Protein AF-A0A7C2DAH3-F1 (afdb_monomer)

Solvent-accessible surface area (backbone atoms only — not comparable to full-atom values): 13556 Å² total; per-residue (Å²): 133,83,60,63,68,63,55,60,70,66,46,56,64,68,58,35,46,52,55,55,60,71,47,47,43,76,54,95,80,65,61,96,69,24,38,29,25,33,40,47,101,78,46,71,29,59,52,61,51,58,48,60,87,48,52,71,72,54,45,54,54,47,62,72,76,36,55,72,66,56,52,44,51,74,76,34,78,68,54,41,84,54,34,45,28,25,28,81,88,45,98,68,68,42,42,33,42,29,28,34,35,64,60,86,65,27,25,40,31,30,39,36,52,32,70,94,39,53,93,81,43,65,32,24,47,42,24,25,18,31,47,52,86,28,64,59,3,42,57,49,18,53,27,50,32,48,54,74,40,36,85,79,72,30,51,71,63,68,44,50,48,40,60,51,58,61,62,74,50,52,51,56,23,45,47,67,71,50,56,86,43,63,65,59,48,17,46,40,50,24,35,43,55,72,64,15,90,60,55,43,72,71,50,31,34,53,47,24,15,65,74,70,70,47,58,54,70,67,38,39,54,42,52,54,27,12,59,73,65,39,73,43,79,92,45,59,68,74,56,46,52,54,46,50,54,42,32,52,58,50,63,94

pLDDT: mean 82.78, std 11.66, range [48.47, 97.31]

Mean predicted aligned error: 7.58 Å

Nearest PDB structures (foldseek):
  5tz6-assembly1_B  TM=2.229E-01  e=5.509E-01  Moorena producens 3L
  6wxv-assembly1_B  TM=2.060E-01  e=1.905E+00  Mus musculus
  6wxu-assembly1_D  TM=1.951E-01  e=3.542E+00  Mus musculus
  7d3e-assembly1_B  TM=2.215E-01  e=9.458E+00  Homo sapiens

Radius of gyration: 20.87 Å; Cα contacts (8 Å, |Δi|>4): 411; chains: 1; bounding box: 53×26×53 Å

Secondary structure (DSSP, 8-state):
---HHHHHTT--HHHHHHHHHHTEEE-TT--SS-EEEEE-TT-B-TTHHHHTTS-HHHHHHHHHHS-HHHHHHHH-TT-EEEEEEE-TTSSS--EEEEEEEEETTEEEEEEE--GGGTTTSPPBEEEEEESTT-HHHHHHHHHHHHHHHHHHHTTTTTS-SEEES-HHHHHHHHHHHTTT-HHHHHHHHHHHHHH-SSS-HHHHHHHHHHHHT--HHHHHHHHHHHHTT---TTS-HHHHHHHHHHHHHTT-

Structure (mmCIF, N/CA/C/O backbone):
data_AF-A0A7C2DAH3-F1
#
_entry.id   AF-A0A7C2DAH3-F1
#
loop_
_atom_site.group_PDB
_atom_site.id
_atom_site.type_symbol
_atom_site.label_atom_id
_atom_site.label_alt_id
_atom_site.label_comp_id
_atom_site.label_asym_id
_atom_site.label_entity_id
_atom_site.label_seq_id
_atom_site.pdbx_PDB_ins_code
_atom_site.Cartn_x
_atom_site.Cartn_y
_atom_site.Cartn_z
_atom_site.occupancy
_atom_site.B_iso_or_equiv
_atom_site.auth_seq_id
_atom_site.auth_comp_id
_atom_site.auth_asym_id
_atom_site.auth_atom_id
_atom_site.pdbx_PDB_model_num
ATOM 1 N N . MET A 1 1 ? 33.763 10.883 -21.708 1.00 55.06 1 MET A N 1
ATOM 2 C CA . MET A 1 1 ? 32.452 11.103 -21.073 1.00 55.06 1 MET A CA 1
ATOM 3 C C . MET A 1 1 ? 31.441 10.381 -21.923 1.00 55.06 1 MET A C 1
ATOM 5 O O . MET A 1 1 ? 31.241 10.779 -23.065 1.00 55.06 1 MET A O 1
ATOM 9 N N . THR A 1 2 ? 30.930 9.268 -21.417 1.00 67.81 2 THR A N 1
ATOM 10 C CA . THR A 1 2 ? 29.809 8.564 -22.036 1.00 67.81 2 THR A CA 1
ATOM 11 C C . THR A 1 2 ? 28.564 9.421 -21.841 1.00 67.81 2 THR A C 1
ATOM 13 O O . THR A 1 2 ? 28.368 9.981 -20.766 1.00 67.81 2 THR A O 1
ATOM 16 N N . ASP A 1 3 ? 27.776 9.593 -22.895 1.00 86.00 3 ASP A N 1
ATOM 17 C CA . ASP A 1 3 ? 26.525 10.343 -22.830 1.00 86.00 3 ASP A CA 1
ATOM 18 C C . ASP A 1 3 ? 25.459 9.463 -22.156 1.00 86.00 3 ASP A C 1
ATOM 20 O O . ASP A 1 3 ? 25.005 8.472 -22.732 1.00 86.00 3 ASP A O 1
ATOM 24 N N . ILE A 1 4 ? 25.119 9.791 -20.907 1.00 87.69 4 ILE A N 1
ATOM 25 C CA . ILE A 1 4 ? 24.152 9.042 -20.094 1.00 87.69 4 ILE A CA 1
ATOM 26 C C . ILE A 1 4 ? 22.763 9.050 -20.734 1.00 87.69 4 ILE A C 1
ATOM 28 O O . ILE A 1 4 ? 22.086 8.023 -20.729 1.00 87.69 4 ILE A O 1
ATOM 32 N N . ASP A 1 5 ? 22.361 10.151 -21.366 1.00 86.56 5 ASP A N 1
ATOM 33 C CA . ASP A 1 5 ? 21.058 10.227 -22.025 1.00 86.56 5 ASP A CA 1
ATOM 34 C C . ASP A 1 5 ? 21.036 9.352 -23.289 1.00 86.56 5 ASP A C 1
ATOM 36 O O . ASP A 1 5 ? 20.025 8.716 -23.596 1.00 86.56 5 ASP A O 1
ATOM 40 N N . ALA A 1 6 ? 22.175 9.222 -23.980 1.00 87.88 6 ALA A N 1
ATOM 41 C CA . ALA A 1 6 ? 22.318 8.275 -25.083 1.00 87.88 6 ALA A CA 1
ATOM 42 C C . ALA A 1 6 ? 22.271 6.806 -24.620 1.00 87.88 6 ALA A C 1
ATOM 44 O O . ALA A 1 6 ? 21.745 5.961 -25.347 1.00 87.88 6 ALA A O 1
ATOM 45 N N . LEU A 1 7 ? 22.791 6.485 -23.427 1.00 87.81 7 LEU A N 1
ATOM 46 C CA . LEU A 1 7 ? 22.659 5.147 -22.835 1.00 87.81 7 LEU A CA 1
ATOM 47 C C . LEU A 1 7 ? 21.209 4.842 -22.452 1.00 87.81 7 LEU A C 1
ATOM 49 O O . LEU A 1 7 ? 20.690 3.794 -22.834 1.00 87.81 7 LEU A O 1
ATOM 53 N N . LEU A 1 8 ? 20.534 5.769 -21.767 1.00 87.81 8 LEU A N 1
ATOM 54 C CA . LEU A 1 8 ? 19.121 5.625 -21.408 1.00 87.81 8 LEU A CA 1
ATOM 55 C C . LEU A 1 8 ? 18.240 5.476 -22.658 1.00 87.81 8 LEU A C 1
ATOM 57 O O . LEU A 1 8 ? 17.348 4.633 -22.689 1.00 87.81 8 LEU A O 1
ATOM 61 N N . GLY A 1 9 ? 18.542 6.216 -23.730 1.00 87.19 9 GLY A N 1
ATOM 62 C CA . GLY A 1 9 ? 17.833 6.131 -25.010 1.00 87.19 9 GLY A CA 1
ATOM 63 C C . GLY A 1 9 ? 17.981 4.798 -25.757 1.00 87.19 9 GLY A C 1
ATOM 64 O O . GLY A 1 9 ? 17.245 4.556 -26.713 1.00 87.19 9 GLY A O 1
ATOM 65 N N . ARG A 1 10 ? 18.906 3.921 -25.344 1.00 89.00 10 ARG A N 1
ATOM 66 C CA . ARG A 1 10 ? 19.063 2.565 -25.902 1.00 89.00 10 ARG A CA 1
ATOM 67 C C . ARG A 1 10 ? 18.229 1.507 -25.187 1.00 89.00 10 ARG A C 1
ATOM 69 O O . ARG A 1 10 ? 18.166 0.376 -25.667 1.00 89.00 10 ARG A O 1
ATOM 76 N N . ILE A 1 11 ? 17.616 1.846 -24.056 1.00 89.00 11 ILE A N 1
ATOM 77 C CA . ILE A 1 11 ? 16.771 0.918 -23.311 1.00 89.00 11 ILE A CA 1
ATOM 78 C C . ILE A 1 11 ? 15.454 0.727 -24.070 1.00 89.00 11 ILE A C 1
ATOM 80 O O . ILE A 1 11 ? 14.658 1.653 -24.227 1.00 89.00 11 ILE A O 1
ATOM 84 N N . ASP A 1 12 ? 15.219 -0.499 -24.542 1.00 89.94 12 ASP A N 1
ATOM 85 C CA . ASP A 1 12 ? 13.975 -0.879 -25.212 1.00 89.94 12 ASP A CA 1
ATOM 86 C C . ASP A 1 12 ? 12.871 -1.135 -24.176 1.00 89.94 12 ASP A C 1
ATOM 88 O O . ASP A 1 12 ? 12.748 -2.217 -23.596 1.00 89.94 12 ASP A O 1
ATOM 92 N N . LEU A 1 13 ? 12.039 -0.117 -23.963 1.00 89.19 13 LEU A N 1
ATOM 93 C CA . LEU A 1 13 ? 10.908 -0.163 -23.042 1.00 89.19 13 LEU A CA 1
ATOM 94 C C . LEU A 1 13 ? 9.832 -1.196 -23.426 1.00 89.19 13 LEU A C 1
ATOM 96 O O . LEU A 1 13 ? 9.128 -1.697 -22.546 1.00 89.19 13 LEU A O 1
ATOM 100 N N . ASP A 1 14 ? 9.700 -1.562 -24.704 1.00 90.12 14 ASP A N 1
ATOM 101 C CA . ASP A 1 14 ? 8.794 -2.642 -25.104 1.00 90.12 14 ASP A CA 1
ATOM 102 C C . ASP A 1 14 ? 9.352 -4.008 -24.689 1.00 90.12 14 ASP A C 1
ATOM 104 O O . ASP A 1 14 ? 8.586 -4.886 -24.275 1.00 90.12 14 ASP A O 1
ATOM 108 N N . ASP A 1 15 ? 10.672 -4.191 -24.762 1.00 89.81 15 ASP A N 1
ATOM 109 C CA . ASP A 1 15 ? 11.335 -5.401 -24.281 1.00 89.81 15 ASP A CA 1
ATOM 110 C C . ASP A 1 15 ? 11.266 -5.526 -22.754 1.00 89.81 15 ASP A C 1
ATOM 112 O O . ASP A 1 15 ? 10.854 -6.573 -22.248 1.00 89.81 15 ASP A O 1
ATOM 116 N N . VAL A 1 16 ? 11.527 -4.433 -22.026 1.00 88.19 16 VAL A N 1
ATOM 117 C CA . VAL A 1 16 ? 11.305 -4.345 -20.571 1.00 88.19 16 VAL A CA 1
ATOM 118 C C . VAL A 1 16 ? 9.876 -4.767 -20.223 1.00 88.19 16 VAL A C 1
ATOM 120 O O . VAL A 1 16 ? 9.671 -5.624 -19.361 1.00 88.19 16 VAL A O 1
ATOM 123 N N . ARG A 1 17 ? 8.871 -4.221 -20.925 1.00 89.94 17 ARG A N 1
ATOM 124 C CA . ARG A 1 17 ? 7.461 -4.578 -20.711 1.00 89.94 17 ARG A CA 1
ATOM 125 C C . ARG A 1 17 ? 7.210 -6.072 -20.919 1.00 89.94 17 ARG A C 1
ATOM 127 O O . ARG A 1 17 ? 6.479 -6.683 -20.144 1.00 89.94 17 ARG A O 1
ATOM 134 N N . ARG A 1 18 ? 7.794 -6.688 -21.953 1.00 90.31 18 ARG A N 1
ATOM 135 C CA . ARG A 1 18 ? 7.641 -8.137 -22.185 1.00 90.31 18 ARG A CA 1
ATOM 136 C C . ARG A 1 18 ? 8.206 -8.959 -21.030 1.00 90.31 18 ARG A C 1
ATOM 138 O O . ARG A 1 18 ? 7.573 -9.940 -20.634 1.00 90.31 18 ARG A O 1
ATOM 145 N N . ARG A 1 19 ? 9.360 -8.564 -20.487 1.00 88.12 19 ARG A N 1
ATOM 146 C CA . ARG A 1 19 ? 9.981 -9.238 -19.337 1.00 88.12 19 ARG A CA 1
ATOM 147 C C . ARG A 1 19 ? 9.117 -9.086 -18.085 1.00 88.12 19 ARG A C 1
ATOM 149 O O . ARG A 1 19 ? 8.768 -10.107 -17.487 1.00 88.12 19 ARG A O 1
ATOM 156 N N . LEU A 1 20 ? 8.635 -7.870 -17.803 1.00 89.00 20 LEU A N 1
ATOM 157 C CA . LEU A 1 20 ? 7.658 -7.580 -16.740 1.00 89.00 20 LEU A CA 1
ATOM 158 C C . LEU A 1 20 ? 6.432 -8.491 -16.842 1.00 89.00 20 LEU A C 1
ATOM 160 O O . LEU A 1 20 ? 6.053 -9.161 -15.885 1.00 89.00 20 LEU A O 1
ATOM 164 N N . ASP A 1 21 ? 5.821 -8.555 -18.022 1.00 91.12 21 ASP A N 1
ATOM 165 C CA . ASP A 1 21 ? 4.593 -9.316 -18.239 1.00 91.12 21 ASP A CA 1
ATOM 166 C C . ASP A 1 21 ? 4.797 -10.825 -18.065 1.00 91.12 21 ASP A C 1
ATOM 168 O O . ASP A 1 21 ? 3.918 -11.523 -17.549 1.00 91.12 21 ASP A O 1
ATOM 172 N N . SER A 1 22 ? 5.970 -11.338 -18.441 1.00 90.12 22 SER A N 1
ATOM 173 C CA . SER A 1 22 ? 6.318 -12.753 -18.281 1.00 90.12 22 SER A CA 1
ATOM 174 C C . SER A 1 22 ? 6.423 -13.185 -16.810 1.00 90.12 22 SER A C 1
ATOM 176 O O . SER A 1 22 ? 6.153 -14.352 -16.490 1.00 90.12 22 SER A O 1
ATOM 178 N N . ALA A 1 23 ? 6.737 -12.235 -15.923 1.00 89.69 23 ALA A N 1
ATOM 179 C CA . AL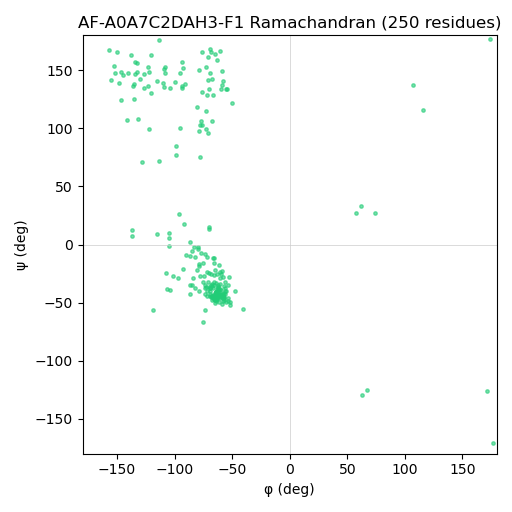A A 1 23 ? 6.900 -12.399 -14.482 1.00 89.69 23 ALA A CA 1
ATOM 180 C C . ALA A 1 23 ? 5.577 -12.321 -13.695 1.00 89.69 23 ALA A C 1
ATOM 182 O O . ALA A 1 23 ? 5.542 -12.588 -12.491 1.00 89.69 23 ALA A O 1
ATOM 183 N N . LEU A 1 24 ? 4.464 -12.004 -14.360 1.00 91.75 24 LEU A N 1
ATOM 184 C CA . LEU A 1 24 ? 3.167 -11.818 -13.718 1.00 91.75 24 LEU A CA 1
ATOM 185 C C . LEU A 1 24 ? 2.313 -13.097 -13.690 1.00 91.75 24 LEU A C 1
ATOM 187 O O . LEU A 1 24 ? 2.391 -13.986 -14.549 1.00 91.75 24 LEU A O 1
ATOM 191 N N . ARG A 1 25 ? 1.440 -13.184 -12.682 1.00 92.31 25 ARG A N 1
ATOM 192 C CA . ARG A 1 25 ? 0.346 -14.161 -12.583 1.00 92.31 25 ARG A CA 1
ATOM 193 C C . ARG A 1 25 ? -0.992 -13.449 -12.345 1.00 92.31 25 ARG A C 1
ATOM 195 O O . ARG A 1 25 ? -1.063 -12.563 -11.496 1.00 92.31 25 ARG A O 1
ATOM 202 N N . PRO A 1 26 ? -2.073 -13.825 -13.051 1.00 92.00 26 PRO A N 1
ATOM 203 C CA . PRO A 1 26 ? -3.374 -13.185 -12.879 1.00 92.00 26 PRO A CA 1
ATOM 204 C C . PRO A 1 26 ? -4.017 -13.545 -11.535 1.00 92.00 26 PRO A C 1
ATOM 206 O O . PRO A 1 26 ? -4.002 -14.702 -11.104 1.00 92.00 26 PRO A O 1
ATOM 209 N N . VAL A 1 27 ? -4.671 -12.566 -10.909 1.00 89.88 27 VAL A N 1
ATOM 210 C CA . VAL A 1 27 ? -5.468 -12.769 -9.694 1.00 89.88 27 VAL A CA 1
ATOM 211 C C . VAL A 1 27 ? -6.848 -13.323 -10.073 1.00 89.88 27 VAL A C 1
ATOM 213 O O . VAL A 1 27 ? -7.632 -12.682 -10.772 1.00 89.88 27 VAL A O 1
ATOM 216 N N . ARG A 1 28 ? -7.182 -14.530 -9.595 1.00 69.19 28 ARG A N 1
ATOM 217 C CA . ARG A 1 28 ? -8.324 -15.347 -10.071 1.00 69.19 28 ARG A CA 1
ATOM 218 C C . ARG A 1 28 ? -9.742 -14.836 -9.729 1.00 69.19 28 ARG A C 1
ATOM 220 O O . ARG A 1 28 ? -10.685 -15.616 -9.825 1.00 69.19 28 ARG A O 1
ATOM 227 N N . ARG A 1 29 ? -9.951 -13.585 -9.300 1.00 64.19 29 ARG A N 1
ATOM 228 C CA . ARG A 1 29 ? -11.250 -13.156 -8.722 1.00 64.19 29 ARG A CA 1
ATOM 229 C C . ARG A 1 29 ? -11.795 -11.793 -9.155 1.00 64.19 29 ARG A C 1
ATOM 231 O O . ARG A 1 29 ? -12.814 -11.368 -8.612 1.00 64.19 29 ARG A O 1
ATOM 238 N N . LEU A 1 30 ? -11.182 -11.112 -10.119 1.00 59.44 30 LEU A N 1
ATOM 239 C CA . LEU A 1 30 ? -11.615 -9.760 -10.486 1.00 59.44 30 LEU A CA 1
ATOM 240 C C . LEU A 1 30 ? -12.616 -9.755 -11.650 1.00 59.44 30 LEU A C 1
ATOM 242 O O . LEU A 1 30 ? -12.496 -10.511 -12.612 1.00 59.44 30 LEU A O 1
ATOM 246 N N . ARG A 1 31 ? -13.657 -8.929 -11.482 1.00 57.41 31 ARG A N 1
ATOM 247 C CA . ARG A 1 31 ? -14.762 -8.657 -12.421 1.00 57.41 31 ARG A CA 1
ATOM 248 C C . ARG A 1 31 ? -14.238 -8.063 -13.748 1.00 57.41 31 ARG A C 1
ATOM 250 O O . ARG A 1 31 ? -13.097 -7.632 -13.794 1.00 57.41 31 ARG A O 1
ATOM 257 N N . PRO A 1 32 ? -15.047 -7.997 -14.828 1.00 60.69 32 PRO A N 1
ATOM 258 C CA . PRO A 1 32 ? -14.531 -7.739 -16.182 1.00 60.69 32 PRO A CA 1
ATOM 259 C C . PRO A 1 32 ? -13.924 -6.346 -16.433 1.00 60.69 32 PRO A C 1
ATOM 261 O O . PRO A 1 32 ? -13.292 -6.157 -17.468 1.00 60.69 32 PRO A O 1
ATOM 264 N N . VAL A 1 33 ? -14.095 -5.378 -15.526 1.00 65.56 33 VAL A N 1
ATOM 265 C CA . VAL A 1 33 ? -13.595 -4.002 -15.684 1.00 65.56 33 VAL A CA 1
ATOM 266 C C . VAL A 1 33 ? -12.278 -3.860 -14.918 1.00 65.56 33 VAL A C 1
ATOM 268 O O . VAL A 1 33 ? -12.255 -3.334 -13.812 1.00 65.56 33 VAL A O 1
ATOM 271 N N . GLY A 1 34 ? -11.197 -4.386 -15.489 1.00 80.44 34 GLY A N 1
ATOM 272 C CA . GLY A 1 34 ? -9.854 -4.312 -14.909 1.00 80.44 34 GLY A CA 1
ATOM 273 C C . GLY A 1 34 ? -9.350 -5.637 -14.335 1.00 80.44 34 GLY A C 1
ATOM 274 O O . GLY A 1 34 ? -10.070 -6.379 -13.667 1.00 80.44 34 GLY A O 1
ATOM 275 N N . ARG A 1 35 ? -8.085 -5.942 -14.612 1.00 90.12 35 ARG A N 1
ATOM 276 C CA . ARG A 1 35 ? -7.375 -7.137 -14.150 1.00 90.12 35 ARG A CA 1
ATOM 277 C C . ARG A 1 35 ? -6.244 -6.718 -13.228 1.00 90.12 35 ARG A C 1
ATOM 279 O O . ARG A 1 35 ? -5.552 -5.750 -13.519 1.00 90.12 35 ARG A O 1
ATOM 286 N N . ALA A 1 36 ? -6.045 -7.488 -12.165 1.00 93.38 36 ALA A N 1
ATOM 287 C CA . ALA A 1 36 ? -4.859 -7.400 -11.330 1.00 93.38 36 ALA A CA 1
ATOM 288 C C . ALA A 1 36 ? -3.980 -8.625 -11.526 1.00 93.38 36 ALA A C 1
ATOM 290 O O . ALA A 1 36 ? -4.456 -9.740 -11.784 1.00 93.38 36 ALA A O 1
ATOM 291 N N . PHE A 1 37 ? -2.694 -8.398 -11.335 1.00 93.88 37 PHE A N 1
ATOM 292 C CA . PHE A 1 37 ? -1.655 -9.392 -11.439 1.00 93.88 37 PHE A CA 1
ATOM 293 C C . PHE A 1 37 ? -0.725 -9.246 -10.244 1.00 93.88 37 PHE A C 1
ATOM 295 O O . PHE A 1 37 ? -0.488 -8.141 -9.763 1.00 93.88 37 PHE A O 1
ATOM 302 N N . LEU A 1 38 ? -0.193 -10.369 -9.789 1.00 93.19 38 LEU A N 1
ATOM 303 C CA . LEU A 1 38 ? 0.872 -10.408 -8.798 1.00 93.19 38 LEU A CA 1
ATOM 304 C C . LEU A 1 38 ? 2.153 -10.848 -9.482 1.00 93.19 38 LEU A C 1
ATOM 306 O O . LEU A 1 38 ? 2.106 -11.668 -10.404 1.00 93.19 38 LEU A O 1
ATOM 310 N N . ALA A 1 39 ? 3.280 -10.340 -9.010 1.00 91.25 39 ALA A N 1
ATOM 311 C CA . ALA A 1 39 ? 4.561 -10.923 -9.353 1.00 91.25 39 ALA A CA 1
ATOM 312 C C . ALA A 1 39 ? 4.657 -12.364 -8.828 1.00 91.25 39 ALA A C 1
ATOM 314 O O . ALA A 1 39 ? 3.910 -12.799 -7.937 1.00 91.25 39 ALA A O 1
ATOM 315 N N . ARG A 1 40 ? 5.555 -13.131 -9.439 1.00 86.69 40 ARG A N 1
ATOM 316 C CA . ARG A 1 40 ? 6.028 -14.405 -8.892 1.00 86.69 40 ARG A CA 1
ATOM 317 C C . ARG A 1 40 ? 7.062 -14.107 -7.803 1.00 86.69 40 ARG A C 1
ATOM 319 O O . ARG A 1 40 ? 7.708 -13.066 -7.846 1.00 86.69 40 ARG A O 1
ATOM 326 N N . ASP A 1 41 ? 7.152 -14.990 -6.811 1.00 66.50 41 ASP A N 1
ATOM 327 C CA . ASP A 1 41 ? 7.757 -14.717 -5.495 1.00 66.50 41 ASP A CA 1
ATOM 328 C C . ASP A 1 41 ? 9.306 -14.538 -5.522 1.00 66.50 41 ASP A C 1
ATOM 330 O O . ASP A 1 41 ? 9.941 -14.534 -4.474 1.00 66.50 41 ASP A O 1
ATOM 334 N N . ASP A 1 42 ? 9.919 -14.370 -6.701 1.00 61.91 42 ASP A N 1
ATOM 335 C CA . ASP A 1 42 ? 11.368 -14.374 -6.958 1.00 61.91 42 ASP A CA 1
ATOM 336 C C . ASP A 1 42 ? 11.871 -13.266 -7.916 1.00 61.91 42 ASP A C 1
ATOM 338 O O . ASP A 1 42 ? 13.006 -13.326 -8.382 1.00 61.91 42 ASP A O 1
ATOM 342 N N . GLN A 1 43 ? 11.057 -12.254 -8.235 1.00 63.09 43 GLN A N 1
ATOM 343 C CA . GLN A 1 43 ? 11.351 -11.318 -9.335 1.00 63.09 43 GLN A CA 1
ATOM 344 C C . GLN A 1 43 ? 11.971 -9.993 -8.865 1.00 63.09 43 GLN A C 1
ATOM 346 O O . GLN A 1 43 ? 11.282 -8.984 -8.689 1.00 63.09 43 GLN A O 1
ATOM 351 N N . THR A 1 44 ? 13.291 -9.992 -8.696 1.00 61.28 44 THR A N 1
ATOM 352 C CA . THR A 1 44 ? 14.129 -8.787 -8.595 1.00 61.28 44 THR A CA 1
ATOM 353 C C . THR A 1 44 ? 14.111 -8.089 -9.951 1.00 61.28 44 THR A C 1
ATO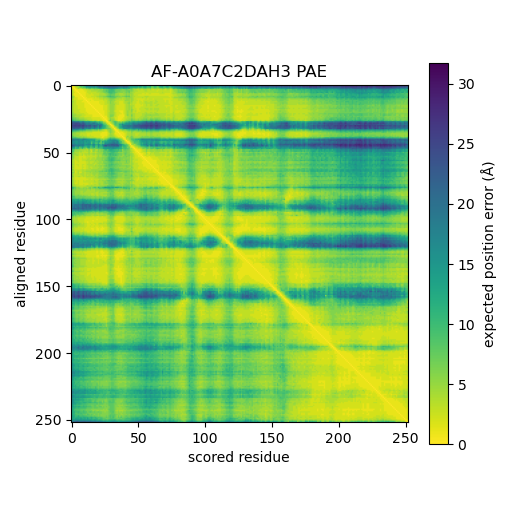M 355 O O . THR A 1 44 ? 14.641 -8.634 -10.908 1.00 61.28 44 THR A O 1
ATOM 358 N N . PHE A 1 45 ? 13.413 -6.962 -10.094 1.00 64.94 45 PHE A N 1
ATOM 359 C CA . PHE A 1 45 ? 12.994 -6.539 -11.432 1.00 64.94 45 PHE A CA 1
ATOM 360 C C . PHE A 1 45 ? 13.565 -5.188 -11.847 1.00 64.94 45 PHE A C 1
ATOM 362 O O . PHE A 1 45 ? 14.192 -5.084 -12.890 1.00 64.94 45 PHE A O 1
ATOM 369 N N . VAL A 1 46 ? 13.358 -4.113 -11.095 1.00 57.06 46 VAL A N 1
ATOM 370 C CA . VAL A 1 46 ? 13.376 -2.803 -11.759 1.00 57.06 46 VAL A CA 1
ATOM 371 C C . VAL A 1 46 ? 14.788 -2.257 -12.004 1.00 57.06 46 VAL A C 1
ATOM 373 O O . VAL A 1 46 ? 14.968 -1.501 -12.942 1.00 57.06 46 VAL A O 1
ATOM 376 N N . GLY A 1 47 ? 15.813 -2.699 -11.272 1.00 63.03 47 GLY A N 1
ATOM 377 C CA . GLY A 1 47 ? 17.208 -2.376 -11.608 1.00 63.03 47 GLY A CA 1
ATOM 378 C C . GLY A 1 47 ? 17.712 -3.180 -12.809 1.00 63.03 47 GLY A C 1
ATOM 379 O O . GLY A 1 47 ? 17.936 -2.635 -13.885 1.00 63.03 47 GLY A O 1
ATOM 380 N N . GLU A 1 48 ? 17.843 -4.496 -12.638 1.00 68.44 48 GLU A N 1
ATOM 381 C CA . GLU A 1 48 ? 18.476 -5.390 -13.618 1.00 68.44 48 GLU A CA 1
ATOM 382 C C . GLU A 1 48 ? 17.715 -5.470 -14.946 1.00 68.44 48 GLU A C 1
ATOM 384 O O . GLU A 1 48 ? 18.330 -5.419 -16.008 1.00 68.44 48 GLU A O 1
ATOM 389 N N . GLU A 1 49 ? 16.383 -5.526 -14.920 1.00 74.50 49 GLU A N 1
ATOM 390 C CA . GLU A 1 49 ? 15.584 -5.709 -16.136 1.00 74.50 49 GLU A CA 1
ATOM 391 C C . GLU A 1 49 ? 15.448 -4.428 -16.955 1.00 74.50 49 GLU A C 1
ATOM 393 O O . GLU A 1 49 ? 15.295 -4.510 -18.177 1.00 74.50 49 GLU A O 1
ATOM 398 N N . LEU A 1 50 ? 15.519 -3.248 -16.326 1.00 76.62 50 LEU A N 1
ATOM 399 C CA . LEU A 1 50 ? 15.538 -1.982 -17.064 1.00 76.62 50 LEU A CA 1
ATOM 400 C C . LEU A 1 50 ? 16.822 -1.835 -17.871 1.00 76.62 50 LEU A C 1
ATOM 402 O O . LEU A 1 50 ? 16.781 -1.360 -19.002 1.00 76.62 50 LEU A O 1
ATOM 406 N N . VAL A 1 51 ? 17.948 -2.285 -17.321 1.00 79.12 51 VAL A N 1
ATOM 407 C CA . VAL A 1 51 ? 19.262 -2.110 -17.948 1.00 79.12 51 VAL A CA 1
ATOM 408 C C . VAL A 1 51 ? 19.807 -3.386 -18.592 1.00 79.12 51 VAL A C 1
ATOM 410 O O . VAL A 1 51 ? 20.920 -3.378 -19.106 1.00 79.12 51 VAL A O 1
ATOM 413 N N . ALA A 1 52 ? 19.032 -4.476 -18.633 1.00 81.38 52 ALA A N 1
ATOM 414 C CA . ALA A 1 52 ? 19.462 -5.772 -19.175 1.00 81.38 52 ALA A CA 1
ATOM 415 C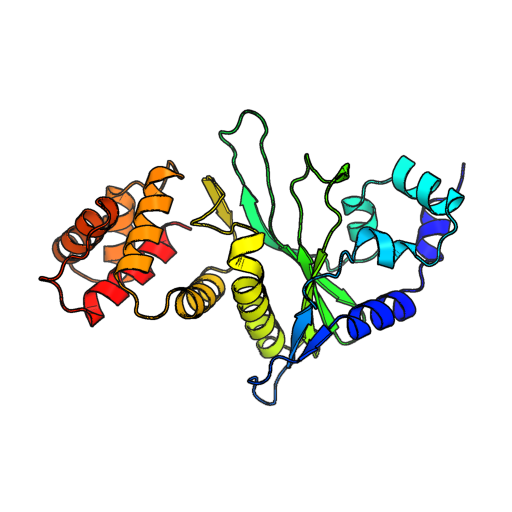 C . ALA A 1 52 ? 19.904 -5.723 -20.650 1.00 81.38 52 ALA A C 1
ATOM 417 O O . ALA A 1 52 ? 20.656 -6.582 -21.103 1.00 81.38 52 ALA A O 1
ATOM 418 N N . GLY A 1 53 ? 19.441 -4.725 -21.411 1.00 81.56 53 GLY A N 1
ATOM 419 C CA . GLY A 1 53 ? 19.865 -4.497 -22.797 1.00 81.56 53 GLY A CA 1
ATOM 420 C C . GLY A 1 53 ? 21.243 -3.837 -22.945 1.00 81.56 53 GLY A C 1
ATOM 421 O O . GLY A 1 53 ? 21.733 -3.715 -24.068 1.00 81.56 53 GLY A O 1
ATOM 422 N N . LEU A 1 54 ? 21.854 -3.396 -21.842 1.00 86.25 54 LEU A N 1
ATOM 423 C CA . LEU A 1 54 ? 23.158 -2.736 -21.803 1.00 86.25 54 LEU A CA 1
ATOM 424 C C . LEU A 1 54 ? 24.285 -3.739 -21.492 1.00 86.25 54 LEU A C 1
ATOM 426 O O . LEU A 1 54 ? 24.101 -4.710 -20.746 1.00 86.25 54 LEU A O 1
ATOM 430 N N . SER A 1 55 ? 25.478 -3.496 -22.043 1.00 88.19 55 SER A N 1
ATOM 431 C CA . SER A 1 55 ? 26.686 -4.264 -21.702 1.00 88.19 55 SER A CA 1
ATOM 432 C C . SER A 1 55 ? 27.092 -4.056 -20.234 1.00 88.19 55 SER A C 1
ATOM 434 O O . SER A 1 55 ? 26.626 -3.120 -19.588 1.00 88.19 55 SER A O 1
ATOM 436 N N . ASP A 1 56 ? 27.961 -4.917 -19.689 1.00 86.19 56 ASP A N 1
ATOM 437 C CA . ASP A 1 56 ? 28.460 -4.750 -18.310 1.00 86.19 56 ASP A CA 1
ATOM 438 C C . ASP A 1 56 ? 29.155 -3.385 -18.130 1.00 86.19 56 ASP A C 1
ATOM 440 O O . ASP A 1 56 ? 28.839 -2.655 -17.200 1.00 86.19 56 ASP A O 1
ATOM 444 N N . GLU A 1 57 ? 30.002 -2.975 -19.083 1.00 87.69 57 GLU A N 1
ATOM 445 C CA . GLU A 1 57 ? 30.686 -1.669 -19.062 1.00 87.69 57 GLU A CA 1
ATOM 446 C C . GLU A 1 57 ? 29.704 -0.482 -19.105 1.00 87.69 57 GLU A C 1
ATOM 448 O O . GLU A 1 57 ? 29.929 0.557 -18.477 1.00 87.69 57 GLU A O 1
ATOM 453 N N . GLU A 1 58 ? 28.604 -0.620 -19.849 1.00 88.56 58 GLU A N 1
ATOM 454 C CA . GLU A 1 58 ? 27.550 0.393 -19.939 1.00 88.56 58 GLU A CA 1
ATOM 455 C C . GLU A 1 58 ? 26.739 0.476 -18.644 1.00 88.56 58 GLU A C 1
ATOM 457 O O . GLU A 1 58 ? 26.423 1.580 -18.202 1.00 88.56 58 GLU A O 1
ATOM 462 N N . ARG A 1 59 ? 26.439 -0.670 -18.019 1.00 85.50 59 ARG A N 1
ATOM 463 C CA . ARG A 1 59 ? 25.772 -0.738 -16.712 1.00 85.50 59 ARG A CA 1
ATOM 464 C C . ARG A 1 59 ? 26.643 -0.136 -15.619 1.00 85.50 59 ARG A C 1
ATOM 466 O O . ARG A 1 59 ? 26.153 0.703 -14.874 1.00 85.50 59 ARG A O 1
ATOM 473 N N . ASP A 1 60 ? 27.925 -0.487 -15.579 1.00 84.88 60 ASP A N 1
ATOM 474 C CA . ASP A 1 60 ? 28.881 0.074 -14.622 1.00 84.88 60 ASP A CA 1
ATOM 475 C C . ASP A 1 60 ? 28.987 1.594 -14.778 1.00 84.88 60 ASP A C 1
ATOM 477 O O . ASP A 1 60 ? 28.954 2.325 -13.792 1.00 84.88 60 ASP A O 1
ATOM 481 N N . THR A 1 61 ? 29.044 2.087 -16.019 1.00 87.44 61 THR A N 1
ATOM 482 C CA . THR A 1 61 ? 29.043 3.532 -16.293 1.00 87.44 61 THR A CA 1
ATOM 483 C C . THR A 1 61 ? 27.747 4.192 -15.821 1.00 87.44 61 THR A C 1
ATOM 485 O O . THR A 1 61 ? 27.786 5.265 -15.226 1.00 87.44 61 THR A O 1
ATOM 488 N N . LEU A 1 62 ? 26.597 3.568 -16.083 1.00 85.62 62 LEU A N 1
ATOM 489 C CA . LEU A 1 62 ? 25.293 4.108 -15.714 1.00 85.62 62 LEU A CA 1
ATOM 490 C C . LEU A 1 62 ? 25.118 4.178 -14.191 1.00 85.62 62 LEU A C 1
ATOM 492 O O . LEU A 1 62 ? 24.729 5.226 -13.690 1.00 85.62 62 LEU A O 1
ATOM 496 N N . PHE A 1 63 ? 25.447 3.105 -13.467 1.00 82.81 63 PHE A N 1
ATOM 497 C CA . PHE A 1 63 ? 25.333 3.041 -12.004 1.00 82.81 63 PHE A CA 1
ATOM 498 C C . PHE A 1 63 ? 26.434 3.808 -11.262 1.00 82.81 63 PHE A C 1
ATOM 500 O O . PHE A 1 63 ? 26.296 4.081 -10.072 1.00 82.81 63 PHE A O 1
ATOM 507 N N . TRP A 1 64 ? 27.530 4.159 -11.941 1.00 83.94 64 TRP A N 1
ATOM 508 C CA . TRP A 1 64 ? 28.527 5.085 -11.406 1.00 83.94 64 TRP A CA 1
ATOM 509 C C . TRP A 1 64 ? 28.026 6.534 -11.401 1.00 83.94 64 TRP A C 1
ATOM 511 O O . TRP A 1 64 ? 28.371 7.304 -10.507 1.00 83.94 64 TRP A O 1
ATOM 521 N N . GLU A 1 65 ? 27.238 6.906 -12.411 1.00 84.12 65 GLU A N 1
ATOM 522 C CA . GLU A 1 65 ? 26.787 8.284 -12.625 1.00 84.12 65 GLU A CA 1
ATOM 523 C C . GLU A 1 65 ? 25.384 8.555 -12.069 1.00 84.12 65 GLU A C 1
ATOM 525 O O . GLU A 1 65 ? 25.100 9.694 -11.709 1.00 84.12 65 GLU A O 1
ATOM 530 N N . LEU A 1 66 ? 24.516 7.540 -12.013 1.00 83.56 66 LEU A N 1
ATOM 531 C CA . LEU A 1 66 ? 23.139 7.653 -11.537 1.00 83.56 66 LEU A CA 1
ATOM 532 C C . LEU A 1 66 ? 22.818 6.584 -10.498 1.00 83.56 66 LEU A C 1
ATOM 534 O O . LEU A 1 66 ? 23.185 5.415 -10.655 1.00 83.56 66 LEU A O 1
ATOM 538 N N . ASP A 1 67 ? 22.039 6.958 -9.487 1.00 78.75 67 ASP A N 1
ATOM 539 C CA . ASP A 1 67 ? 21.415 5.961 -8.624 1.00 78.75 67 ASP A CA 1
ATOM 540 C C . ASP A 1 67 ? 20.205 5.291 -9.309 1.00 78.75 67 ASP A C 1
ATOM 542 O O . ASP A 1 67 ? 19.677 5.733 -10.336 1.00 78.75 67 ASP A O 1
ATOM 546 N N . HIS A 1 68 ? 19.750 4.173 -8.743 1.00 77.12 68 HIS A N 1
ATOM 547 C CA . HIS A 1 68 ? 18.614 3.431 -9.287 1.00 77.12 68 HIS A CA 1
ATOM 548 C C . HIS A 1 68 ? 17.318 4.261 -9.324 1.00 77.12 68 HIS A C 1
ATOM 550 O O . HIS A 1 68 ? 16.509 4.081 -10.231 1.00 77.12 68 HIS A O 1
ATOM 556 N N . GLY A 1 69 ? 17.100 5.156 -8.356 1.00 77.12 69 GLY A N 1
ATOM 557 C CA . GLY A 1 69 ? 15.936 6.038 -8.316 1.00 77.12 69 GLY A CA 1
ATOM 558 C C . GLY A 1 69 ? 15.949 7.055 -9.456 1.00 77.12 69 GLY A C 1
ATOM 559 O O . GLY A 1 69 ? 14.933 7.223 -10.128 1.00 77.12 69 GLY A O 1
ATOM 560 N N . GLU A 1 70 ? 17.101 7.660 -9.738 1.00 82.25 70 GLU A N 1
ATOM 561 C CA . GLU A 1 70 ? 17.292 8.592 -10.852 1.00 82.25 70 GLU A CA 1
ATOM 562 C C . GLU A 1 70 ? 17.093 7.909 -12.211 1.00 82.25 70 GLU A C 1
ATOM 564 O O . GLU A 1 70 ? 16.450 8.468 -13.104 1.00 82.25 70 GLU A O 1
ATOM 569 N N . ILE A 1 71 ? 17.593 6.677 -12.370 1.00 82.81 71 ILE A N 1
ATOM 570 C CA . ILE A 1 71 ? 17.356 5.865 -13.574 1.00 82.81 71 ILE A CA 1
ATOM 571 C C . ILE A 1 71 ? 15.850 5.639 -13.766 1.00 82.81 71 ILE A C 1
ATOM 573 O O . ILE A 1 71 ? 15.328 5.829 -14.869 1.00 82.81 71 ILE A O 1
ATOM 577 N N . LEU A 1 72 ? 15.133 5.287 -12.694 1.00 81.06 72 LEU A N 1
ATOM 578 C CA . LEU A 1 72 ? 13.683 5.096 -12.732 1.00 81.06 72 LEU A CA 1
ATOM 579 C C . LEU A 1 72 ? 12.937 6.378 -13.080 1.00 81.06 72 LEU A C 1
ATOM 581 O O . LEU A 1 72 ? 12.044 6.342 -13.918 1.00 81.06 72 LEU A O 1
ATOM 585 N N . GLU A 1 73 ? 13.286 7.505 -12.468 1.00 83.56 73 GLU A N 1
ATOM 586 C CA . GLU A 1 73 ? 12.624 8.787 -12.722 1.00 83.56 73 GLU A CA 1
ATOM 587 C C . GLU A 1 73 ? 12.790 9.250 -14.170 1.00 83.56 73 GLU A C 1
ATOM 589 O O . GLU A 1 73 ? 11.842 9.760 -14.770 1.00 83.56 73 GLU A O 1
ATOM 594 N N . ARG A 1 74 ? 13.970 9.028 -14.760 1.00 87.00 74 ARG A N 1
ATOM 595 C CA . ARG A 1 74 ? 14.239 9.388 -16.157 1.00 87.00 74 ARG A CA 1
ATOM 596 C C . ARG A 1 74 ? 13.548 8.460 -17.154 1.00 87.00 74 ARG A C 1
ATOM 598 O O . ARG A 1 74 ? 13.086 8.933 -18.191 1.00 87.00 74 ARG A O 1
ATOM 605 N N . LEU A 1 75 ? 13.471 7.160 -16.865 1.00 85.06 75 LEU A N 1
ATOM 606 C CA . LEU A 1 75 ? 12.852 6.176 -17.764 1.00 85.06 75 LEU A CA 1
ATOM 607 C C . LEU A 1 75 ? 11.329 6.087 -17.608 1.00 85.06 75 LEU A C 1
ATOM 609 O O . LEU A 1 75 ? 10.633 5.755 -18.568 1.00 85.06 75 LEU A O 1
ATOM 613 N N . LEU A 1 76 ? 10.804 6.369 -16.414 1.00 85.19 76 LEU A N 1
ATOM 614 C CA . LEU A 1 76 ? 9.411 6.139 -16.024 1.00 85.19 76 LEU A CA 1
ATOM 615 C C . LEU A 1 76 ? 8.803 7.426 -15.428 1.00 85.19 76 LEU A C 1
ATOM 617 O O . LEU A 1 76 ? 8.523 7.491 -14.230 1.00 85.19 76 LEU A O 1
ATOM 621 N N . PRO A 1 77 ? 8.541 8.459 -16.252 1.00 70.62 77 PRO A N 1
ATOM 622 C CA . PRO A 1 77 ? 8.158 9.795 -15.780 1.00 70.62 77 PRO A CA 1
ATOM 623 C C . PRO A 1 77 ? 6.795 9.858 -15.070 1.00 70.62 77 PRO A C 1
ATOM 625 O O . PRO A 1 77 ? 6.500 10.828 -14.378 1.00 70.62 77 PRO A O 1
ATOM 628 N N . GLU A 1 78 ? 5.949 8.833 -15.217 1.00 82.50 78 GLU A N 1
ATOM 629 C CA . GLU A 1 78 ? 4.677 8.713 -14.490 1.00 82.50 78 GLU A CA 1
ATOM 630 C C . GLU A 1 78 ? 4.803 7.922 -13.178 1.00 82.50 78 GLU A C 1
ATOM 632 O O . GLU A 1 78 ? 3.794 7.463 -12.634 1.00 82.50 78 GLU A O 1
ATOM 637 N N . ARG A 1 79 ? 6.028 7.749 -12.662 1.00 86.88 79 ARG A N 1
ATOM 638 C CA . ARG A 1 79 ? 6.268 7.108 -11.369 1.00 86.88 79 ARG A CA 1
ATOM 639 C C . ARG A 1 79 ? 5.558 7.863 -10.243 1.00 86.88 79 ARG A C 1
ATOM 641 O O . ARG A 1 79 ? 5.582 9.091 -10.171 1.00 86.88 79 ARG A O 1
ATOM 648 N N . ARG A 1 80 ? 4.940 7.117 -9.329 1.00 88.31 80 ARG A N 1
ATOM 649 C CA . ARG A 1 80 ? 4.293 7.637 -8.119 1.00 88.31 80 ARG A CA 1
ATOM 650 C C . ARG A 1 80 ? 4.668 6.777 -6.926 1.00 88.31 80 ARG A C 1
ATOM 652 O O . ARG A 1 80 ? 4.639 5.559 -7.040 1.00 88.31 80 ARG A O 1
ATOM 659 N N . SER A 1 81 ? 4.949 7.395 -5.783 1.00 86.75 81 SER A N 1
ATOM 660 C CA . SER A 1 81 ? 4.983 6.659 -4.517 1.00 86.75 81 SER A CA 1
ATOM 661 C C . SER A 1 81 ? 3.543 6.387 -4.068 1.00 86.75 81 SER A C 1
ATOM 663 O O . SER A 1 81 ? 2.689 7.278 -4.115 1.00 86.75 81 SER A O 1
ATOM 665 N N . GLU A 1 82 ? 3.246 5.141 -3.712 1.00 88.56 82 GLU A N 1
ATOM 666 C CA . GLU A 1 82 ? 1.889 4.663 -3.411 1.00 88.56 82 GLU A CA 1
ATOM 667 C C . GLU A 1 82 ? 1.666 4.445 -1.921 1.00 88.56 82 GLU A C 1
ATOM 669 O O . GLU A 1 82 ? 0.576 4.684 -1.389 1.00 88.56 82 GLU A O 1
ATOM 674 N N . LEU A 1 83 ? 2.707 3.943 -1.269 1.00 83.88 83 LEU A N 1
ATOM 675 C CA . LEU A 1 83 ? 2.775 3.703 0.154 1.00 83.88 83 LEU A CA 1
ATOM 676 C C . LEU A 1 83 ? 4.219 3.946 0.574 1.00 83.88 83 LEU A C 1
ATOM 678 O O . LEU A 1 83 ? 5.119 3.298 0.048 1.00 83.88 83 LEU A O 1
ATOM 682 N N . SER A 1 84 ? 4.422 4.838 1.533 1.00 81.00 84 SER A N 1
ATOM 683 C CA . SER A 1 84 ? 5.730 5.088 2.138 1.00 81.00 84 SER A CA 1
ATOM 684 C C . SER A 1 84 ? 5.622 4.876 3.639 1.00 81.00 84 SER A C 1
ATOM 686 O O . SER A 1 84 ? 4.638 5.288 4.251 1.00 81.00 84 SER A O 1
ATOM 688 N N . CYS A 1 85 ? 6.609 4.200 4.209 1.00 78.25 85 CYS A N 1
ATOM 689 C CA . CYS A 1 85 ? 6.808 3.983 5.633 1.00 78.25 85 CYS A CA 1
ATOM 690 C C . CYS A 1 85 ? 8.178 4.538 6.006 1.00 78.25 85 CYS A C 1
ATOM 692 O O . CYS A 1 85 ? 9.096 4.494 5.190 1.00 78.25 85 CYS A O 1
ATOM 694 N N . GLY A 1 86 ? 8.334 5.038 7.227 1.00 73.81 86 GLY A N 1
ATOM 695 C CA . GLY A 1 86 ? 9.615 5.561 7.683 1.00 73.81 86 GLY A CA 1
ATOM 696 C C . GLY A 1 86 ? 9.811 5.479 9.188 1.00 73.81 86 GLY A C 1
ATOM 697 O O . GLY A 1 86 ? 8.838 5.512 9.943 1.00 73.81 86 GLY A O 1
ATOM 698 N N . ASN A 1 87 ? 11.077 5.417 9.608 1.00 73.19 87 ASN A N 1
ATOM 699 C CA . ASN A 1 87 ? 11.519 5.446 11.010 1.00 73.19 87 ASN A CA 1
ATOM 700 C C . ASN A 1 87 ? 12.318 6.730 11.318 1.00 73.19 87 ASN A C 1
ATOM 702 O O . ASN A 1 87 ? 13.545 6.673 11.443 1.00 73.19 87 ASN A O 1
ATOM 706 N N . PRO A 1 88 ? 11.666 7.905 11.399 1.00 62.78 88 PRO A N 1
ATOM 707 C CA . PRO A 1 88 ? 12.328 9.186 11.632 1.00 62.78 88 PRO A CA 1
ATOM 708 C C . PRO A 1 88 ? 13.099 9.298 12.956 1.00 62.78 88 PRO A C 1
ATOM 710 O O . PRO A 1 88 ? 14.002 10.128 13.031 1.00 62.78 88 PRO A O 1
ATOM 713 N N . SER A 1 89 ? 12.781 8.516 13.996 1.00 61.41 89 SER A N 1
ATOM 714 C CA . SER A 1 89 ? 13.505 8.548 15.278 1.00 61.41 89 SER A CA 1
ATOM 715 C C . SER A 1 89 ? 14.737 7.635 15.330 1.00 61.41 89 SER A C 1
ATOM 717 O O . SER A 1 89 ? 15.545 7.740 16.258 1.00 61.41 89 SER A O 1
ATOM 719 N N . SER A 1 90 ? 14.923 6.768 14.330 1.00 59.88 90 SER A N 1
ATOM 720 C CA . SER A 1 90 ? 16.126 5.945 14.195 1.00 59.88 90 SER A CA 1
ATOM 721 C C . SER A 1 90 ? 17.356 6.809 13.889 1.00 59.88 90 SER A C 1
ATOM 723 O O . SER A 1 90 ? 17.292 7.754 13.107 1.00 59.88 90 SER A O 1
ATOM 725 N N . MET A 1 91 ? 18.517 6.453 14.459 1.00 54.81 91 MET A N 1
ATOM 726 C CA . MET A 1 91 ? 19.807 7.094 14.132 1.00 54.81 91 MET A CA 1
ATOM 727 C C . MET A 1 91 ? 20.203 6.923 12.654 1.00 54.81 91 MET A C 1
ATOM 729 O O . MET A 1 91 ? 21.069 7.644 12.165 1.00 54.81 91 MET A O 1
ATOM 733 N N . VAL A 1 92 ? 19.575 5.962 11.974 1.00 54.31 92 VAL A N 1
ATOM 734 C CA . VAL A 1 92 ? 19.634 5.729 10.531 1.00 54.31 92 VAL A CA 1
ATOM 735 C C . VAL A 1 92 ? 18.187 5.814 10.052 1.00 54.31 92 VAL A C 1
ATOM 737 O O . VAL A 1 92 ? 17.394 4.907 10.325 1.00 54.31 92 VAL A O 1
ATOM 740 N N . SER A 1 93 ? 17.798 6.962 9.497 1.00 56.53 93 SER A N 1
ATOM 741 C CA . SER A 1 93 ? 16.418 7.224 9.090 1.00 56.53 93 SER A CA 1
ATOM 742 C C . SER A 1 93 ? 16.101 6.417 7.838 1.00 56.53 93 SER A C 1
ATOM 744 O O . SER A 1 93 ? 16.453 6.828 6.738 1.00 56.53 93 SER A O 1
ATOM 746 N N . GLY A 1 94 ? 15.430 5.285 8.021 1.00 65.69 94 GLY A N 1
ATOM 747 C CA . GLY A 1 94 ? 15.034 4.421 6.920 1.00 65.69 94 GLY A CA 1
ATOM 748 C C . GLY A 1 94 ? 13.647 4.754 6.385 1.00 65.69 94 GLY A C 1
ATOM 749 O O . GLY A 1 94 ? 12.738 4.995 7.189 1.00 65.69 94 GLY A O 1
ATOM 750 N N . SER A 1 95 ? 13.463 4.747 5.062 1.00 73.69 95 SER A N 1
ATOM 751 C CA . SER A 1 95 ? 12.141 4.869 4.430 1.00 73.69 95 SER A CA 1
ATOM 752 C C . SER A 1 95 ? 11.952 3.866 3.304 1.00 73.69 95 SER A C 1
ATOM 754 O O . SER A 1 95 ? 12.735 3.863 2.364 1.00 73.69 95 SER A O 1
ATOM 756 N N . TRP A 1 96 ? 10.889 3.071 3.357 1.00 79.25 96 TRP A N 1
ATOM 757 C CA . TRP A 1 96 ? 10.592 2.045 2.357 1.00 79.25 96 TRP A CA 1
ATOM 758 C C . TRP A 1 96 ? 9.104 2.029 2.014 1.00 79.25 96 TRP A C 1
ATOM 760 O O . TRP A 1 96 ? 8.255 2.518 2.762 1.00 79.25 96 TRP A O 1
ATOM 770 N N . GLY A 1 97 ? 8.760 1.399 0.901 1.00 84.31 97 GLY A N 1
ATOM 771 C CA . GLY A 1 97 ? 7.400 0.982 0.643 1.00 84.31 97 GLY A CA 1
ATOM 772 C C . GLY A 1 97 ? 7.183 0.476 -0.763 1.00 84.31 97 GLY A C 1
ATOM 773 O O . GLY A 1 97 ? 7.842 -0.475 -1.177 1.00 84.31 97 GLY A O 1
ATOM 774 N N . PHE A 1 98 ? 6.215 1.029 -1.484 1.00 88.06 98 PHE A N 1
ATOM 775 C CA . PHE A 1 98 ? 6.076 0.704 -2.895 1.00 88.06 98 PHE A CA 1
ATOM 776 C C . PHE A 1 98 ? 5.576 1.882 -3.711 1.00 88.06 98 PHE A C 1
ATOM 778 O O . PHE A 1 98 ? 4.785 2.705 -3.247 1.00 88.06 98 PHE A O 1
ATOM 785 N N . GLY A 1 99 ? 6.028 1.911 -4.957 1.00 89.62 99 GLY A N 1
ATOM 786 C CA . GLY A 1 99 ? 5.604 2.857 -5.968 1.00 89.62 99 GLY A CA 1
ATOM 787 C C . GLY A 1 99 ? 4.852 2.171 -7.099 1.00 89.62 99 GLY A C 1
ATOM 788 O O . GLY A 1 99 ? 4.705 0.944 -7.149 1.00 89.62 99 GLY A O 1
ATOM 789 N N . SER A 1 100 ? 4.365 2.983 -8.027 1.00 93.25 100 SER A N 1
ATOM 790 C CA . SER A 1 100 ? 3.755 2.542 -9.270 1.00 93.25 100 SER A CA 1
ATOM 791 C C . SER A 1 100 ? 4.261 3.338 -10.466 1.00 93.25 100 SER A C 1
ATOM 793 O O . SER A 1 100 ? 4.747 4.454 -10.313 1.00 93.25 100 SER A O 1
ATOM 795 N N . PHE A 1 101 ? 4.162 2.759 -11.659 1.00 92.56 101 PHE A N 1
ATOM 796 C CA . PHE A 1 101 ? 4.386 3.446 -12.935 1.00 92.56 101 PHE A CA 1
ATOM 797 C C . PHE A 1 101 ? 3.523 2.821 -14.032 1.00 92.56 101 PHE A C 1
ATOM 799 O O . PHE A 1 101 ? 3.004 1.714 -13.872 1.00 92.56 101 PHE A O 1
ATOM 806 N N . VAL A 1 102 ? 3.386 3.511 -15.164 1.00 93.06 102 VAL A N 1
ATOM 807 C CA . VAL A 1 102 ? 2.688 3.012 -16.357 1.00 93.06 102 VAL A CA 1
ATOM 808 C C . VAL A 1 102 ? 3.693 2.718 -17.465 1.00 93.06 102 VAL A C 1
ATOM 810 O O . VAL A 1 102 ? 4.593 3.513 -17.721 1.00 93.06 102 VAL A O 1
ATOM 813 N N . LEU A 1 103 ? 3.531 1.574 -18.134 1.00 90.94 103 LEU A N 1
ATOM 814 C CA . LEU A 1 103 ? 4.324 1.197 -19.301 1.00 90.94 103 LEU A CA 1
ATOM 815 C C . LEU A 1 103 ? 3.437 0.500 -20.340 1.00 90.94 103 LEU A C 1
ATOM 817 O O . LEU A 1 103 ? 3.008 -0.646 -20.181 1.00 90.94 103 LEU A O 1
ATOM 821 N N . GLY A 1 104 ? 3.145 1.208 -21.432 1.00 90.69 104 GLY A N 1
ATOM 822 C CA . GLY A 1 104 ? 2.211 0.742 -22.455 1.00 90.69 104 GLY A CA 1
ATOM 823 C C . GLY A 1 104 ? 0.786 0.560 -21.899 1.00 90.69 104 GLY A C 1
ATOM 824 O O . GLY A 1 104 ? 0.259 1.480 -21.280 1.00 90.69 104 GLY A O 1
ATOM 825 N N . PRO A 1 105 ? 0.122 -0.593 -22.116 1.00 92.19 105 PRO A N 1
ATOM 826 C CA . PRO A 1 105 ? -1.271 -0.800 -21.707 1.00 92.19 105 PRO A CA 1
ATOM 827 C C . PRO A 1 105 ? -1.453 -1.140 -20.218 1.00 92.19 105 PRO A C 1
ATOM 829 O O . PRO A 1 105 ? -2.588 -1.338 -19.781 1.00 92.19 105 PRO A O 1
ATOM 832 N N . ARG A 1 106 ? -0.369 -1.259 -19.445 1.00 93.00 106 ARG A N 1
ATOM 833 C CA . ARG A 1 106 ? -0.378 -1.729 -18.055 1.00 93.00 106 ARG A CA 1
ATOM 834 C C . ARG A 1 106 ? 0.236 -0.703 -17.121 1.00 93.00 106 ARG A C 1
ATOM 836 O O . ARG A 1 106 ? 1.123 0.050 -17.512 1.00 93.00 106 ARG A O 1
ATOM 843 N N . GLY A 1 107 ? -0.203 -0.743 -15.871 1.00 94.75 107 GLY A N 1
ATOM 844 C CA . GLY A 1 107 ? 0.556 -0.168 -14.772 1.00 94.75 107 GLY A CA 1
ATOM 845 C C . GLY A 1 107 ? 1.155 -1.249 -13.885 1.00 94.75 107 GLY A C 1
ATOM 846 O O . GLY A 1 107 ? 0.616 -2.353 -13.800 1.00 94.75 107 GLY A O 1
ATOM 847 N N . TYR A 1 108 ? 2.269 -0.935 -13.238 1.00 93.50 108 TYR A N 1
ATOM 848 C CA . TYR A 1 108 ? 3.078 -1.854 -12.444 1.00 93.50 108 TYR A CA 1
ATOM 849 C C . TYR A 1 108 ? 3.284 -1.287 -11.046 1.00 93.50 108 TYR A C 1
ATOM 851 O O . TYR A 1 108 ? 3.383 -0.075 -10.884 1.00 93.50 108 TYR A O 1
ATOM 859 N N . PHE A 1 109 ? 3.353 -2.168 -10.051 1.00 92.94 109 PHE A N 1
ATOM 860 C CA . PHE A 1 109 ? 3.752 -1.845 -8.685 1.00 92.94 109 PHE A CA 1
ATOM 861 C C . PHE A 1 109 ? 5.113 -2.452 -8.398 1.00 92.94 109 PHE A C 1
ATOM 863 O O . PHE A 1 109 ? 5.358 -3.609 -8.752 1.00 92.94 109 PHE A O 1
ATOM 870 N N . PHE A 1 110 ? 5.960 -1.703 -7.709 1.00 88.69 110 PHE A N 1
ATOM 871 C CA . PHE A 1 110 ? 7.311 -2.124 -7.384 1.00 88.69 110 PHE A CA 1
ATOM 872 C C . PHE A 1 110 ? 7.697 -1.709 -5.965 1.00 88.69 110 PHE A C 1
ATOM 874 O O . PHE A 1 110 ? 7.252 -0.674 -5.481 1.00 88.69 110 PHE A O 1
ATOM 881 N N . GLU A 1 111 ? 8.519 -2.516 -5.307 1.00 86.50 111 GLU A N 1
ATOM 882 C CA . GLU A 1 111 ? 9.074 -2.223 -3.987 1.00 86.50 111 GLU A CA 1
ATOM 883 C C . GLU A 1 111 ? 10.028 -1.035 -4.072 1.00 86.50 111 GLU A C 1
ATOM 885 O O . GLU A 1 111 ? 10.939 -1.035 -4.899 1.00 86.50 111 GLU A O 1
ATOM 890 N N . GLU A 1 112 ? 9.811 -0.049 -3.208 1.00 82.69 112 GLU A N 1
ATOM 891 C CA . GLU A 1 112 ? 10.745 1.040 -2.940 1.00 82.69 112 GLU A CA 1
ATOM 892 C C . GLU A 1 112 ? 11.557 0.624 -1.704 1.00 82.69 112 GLU A C 1
ATOM 894 O O . GLU A 1 112 ? 11.016 0.675 -0.596 1.00 82.69 112 GLU A O 1
ATOM 899 N N . PRO A 1 113 ? 12.795 0.123 -1.870 1.00 75.06 113 PRO A N 1
ATOM 900 C CA . PRO A 1 113 ? 13.615 -0.306 -0.743 1.00 75.06 113 PRO A CA 1
ATOM 901 C C . PRO A 1 113 ? 14.053 0.899 0.094 1.00 75.06 113 PRO A C 1
ATOM 903 O O . PRO A 1 113 ? 13.929 2.051 -0.327 1.00 75.06 113 PRO A O 1
ATOM 906 N N . ASP A 1 114 ? 14.596 0.616 1.276 1.00 73.88 114 ASP A N 1
ATOM 907 C CA . ASP A 1 114 ? 15.210 1.648 2.104 1.00 73.88 114 ASP A CA 1
ATOM 908 C C . ASP A 1 114 ? 16.372 2.328 1.363 1.00 73.88 114 ASP A C 1
ATOM 910 O O . ASP A 1 114 ? 17.202 1.636 0.768 1.00 73.88 114 ASP A O 1
ATOM 914 N N . PHE A 1 115 ? 16.437 3.664 1.400 1.00 65.62 115 PHE A N 1
ATOM 915 C CA . PHE A 1 115 ? 17.455 4.448 0.692 1.00 65.62 115 PHE A CA 1
ATOM 916 C C . PHE A 1 115 ? 18.872 4.020 1.101 1.00 65.62 115 PHE A C 1
ATOM 918 O O . PHE A 1 115 ? 19.746 3.844 0.253 1.00 65.62 115 PHE A O 1
ATOM 925 N N . ASP A 1 116 ? 19.068 3.741 2.391 1.00 61.62 116 ASP A N 1
ATOM 926 C CA . ASP A 1 116 ? 20.353 3.297 2.941 1.00 61.62 116 ASP A CA 1
ATOM 927 C C . ASP A 1 116 ? 20.725 1.856 2.539 1.00 61.62 116 ASP A C 1
ATOM 929 O O . ASP A 1 116 ? 21.859 1.423 2.742 1.00 61.62 116 ASP A O 1
ATOM 933 N N . LEU A 1 117 ? 19.785 1.114 1.943 1.00 60.78 117 LEU A N 1
ATOM 934 C CA . LEU A 1 117 ? 19.942 -0.270 1.495 1.00 60.78 117 LEU A CA 1
ATOM 935 C C . LEU A 1 117 ? 19.836 -0.422 -0.034 1.00 60.78 117 LEU A C 1
ATOM 937 O O . LEU A 1 117 ? 19.812 -1.549 -0.534 1.00 60.78 117 LEU A O 1
ATOM 941 N N . LEU A 1 118 ? 19.807 0.683 -0.791 1.00 58.47 118 LEU A N 1
ATOM 942 C CA . LEU A 1 118 ? 19.674 0.679 -2.257 1.00 58.47 118 LEU A CA 1
ATOM 943 C C . LEU A 1 118 ? 20.780 -0.104 -2.979 1.00 58.47 118 LEU A C 1
ATOM 945 O O . LEU A 1 118 ? 20.553 -0.617 -4.073 1.00 58.47 118 LEU A O 1
ATOM 949 N N . SER A 1 119 ? 21.971 -0.200 -2.385 1.00 54.69 119 SER A N 1
ATOM 950 C CA . SER A 1 119 ? 23.088 -0.992 -2.916 1.00 54.69 119 SER A CA 1
ATOM 951 C C . SER A 1 119 ? 22.952 -2.496 -2.646 1.00 54.69 119 SER A C 1
ATOM 953 O O . SER A 1 119 ? 23.609 -3.291 -3.314 1.00 54.69 119 SER A O 1
ATOM 955 N N . GLU A 1 120 ? 22.110 -2.894 -1.688 1.00 54.31 120 GLU A N 1
ATOM 956 C CA . GLU A 1 120 ? 21.941 -4.282 -1.241 1.00 54.31 120 GLU A CA 1
ATOM 957 C C . GLU A 1 120 ? 20.611 -4.907 -1.702 1.00 54.31 120 GLU A C 1
ATOM 959 O O . GLU A 1 120 ? 20.531 -6.129 -1.844 1.00 54.31 120 GLU A O 1
ATOM 964 N N . TYR A 1 121 ? 19.576 -4.099 -1.971 1.00 59.00 121 TYR A N 1
ATOM 965 C CA . TYR A 1 121 ? 18.236 -4.575 -2.330 1.00 59.00 121 TYR A CA 1
ATOM 966 C C . TYR A 1 121 ? 17.691 -3.852 -3.566 1.00 59.00 121 TYR A C 1
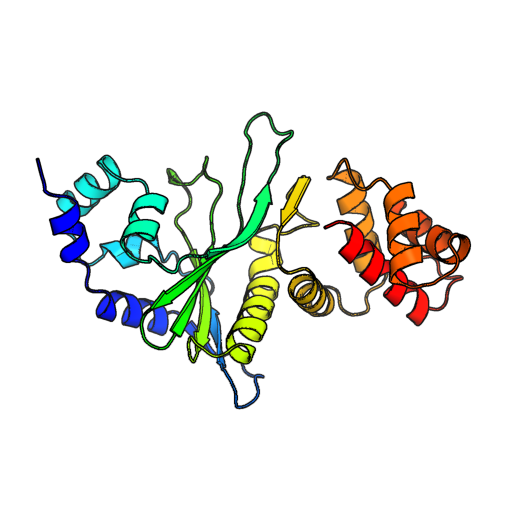ATOM 968 O O . TYR A 1 121 ? 17.292 -2.690 -3.477 1.00 59.00 121 TYR A O 1
ATOM 976 N N . PRO A 1 122 ? 17.613 -4.525 -4.727 1.00 66.56 122 PRO A N 1
ATOM 977 C CA . PRO A 1 122 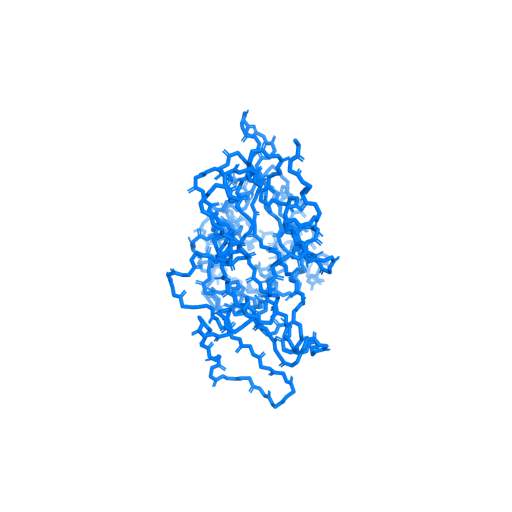? 17.072 -3.908 -5.927 1.00 66.56 122 PRO A CA 1
ATOM 978 C C . PRO A 1 122 ? 15.555 -3.760 -5.832 1.00 66.56 122 PRO A C 1
ATOM 980 O O . PRO A 1 122 ? 14.864 -4.581 -5.225 1.00 66.56 122 PRO A O 1
ATOM 983 N N . TYR A 1 123 ? 15.027 -2.761 -6.535 1.00 78.44 123 TYR A N 1
ATOM 984 C CA . TYR A 1 123 ? 13.595 -2.585 -6.753 1.00 78.44 123 TYR A CA 1
ATOM 985 C C . TYR A 1 123 ? 12.945 -3.890 -7.250 1.00 78.44 123 TYR A C 1
ATOM 987 O O . TYR A 1 123 ? 13.312 -4.442 -8.295 1.00 78.44 123 TYR A O 1
ATOM 995 N N . ARG A 1 124 ? 11.955 -4.397 -6.515 1.00 83.06 124 ARG A N 1
ATOM 996 C CA . ARG A 1 124 ? 11.280 -5.671 -6.808 1.00 83.06 124 ARG A CA 1
ATOM 997 C C . ARG A 1 124 ? 9.952 -5.442 -7.511 1.00 83.06 124 ARG A C 1
ATOM 999 O O . ARG A 1 124 ? 9.202 -4.559 -7.113 1.00 83.06 124 ARG A O 1
ATOM 1006 N N . LEU A 1 125 ? 9.606 -6.259 -8.507 1.00 88.69 125 LEU A N 1
ATOM 1007 C CA . LEU A 1 125 ? 8.249 -6.230 -9.060 1.00 88.69 125 LEU A CA 1
ATOM 1008 C C . LEU A 1 125 ? 7.278 -6.837 -8.046 1.00 88.69 125 LEU A C 1
ATOM 1010 O O . LEU A 1 125 ? 7.469 -7.964 -7.600 1.00 88.69 125 LEU A O 1
ATOM 1014 N N . LEU A 1 126 ? 6.201 -6.126 -7.728 1.00 90.62 126 LEU A N 1
ATOM 1015 C CA . LEU A 1 126 ? 5.194 -6.600 -6.778 1.00 90.62 126 LEU A CA 1
ATOM 1016 C C . LEU A 1 126 ? 3.925 -7.090 -7.475 1.00 90.62 126 LEU A C 1
ATOM 1018 O O . LEU A 1 126 ? 3.324 -8.095 -7.078 1.00 90.62 126 LEU A O 1
ATOM 1022 N N . GLY A 1 127 ? 3.510 -6.395 -8.531 1.00 93.44 127 GLY A N 1
ATOM 1023 C CA . GLY A 1 127 ? 2.294 -6.707 -9.269 1.00 93.44 127 GLY A CA 1
ATOM 1024 C C . GLY A 1 127 ? 2.005 -5.704 -10.374 1.00 93.44 127 GLY A C 1
ATOM 1025 O O . GLY A 1 127 ? 2.839 -4.867 -10.706 1.00 93.44 127 GLY A O 1
ATOM 1026 N N . ALA A 1 128 ? 0.819 -5.803 -10.963 1.00 95.00 128 ALA A N 1
ATOM 1027 C CA . ALA A 1 128 ? 0.400 -4.935 -12.057 1.00 95.00 128 ALA A CA 1
ATOM 1028 C C . ALA A 1 128 ? -1.122 -4.856 -12.179 1.00 95.00 128 ALA A C 1
ATOM 1030 O O . ALA A 1 128 ? -1.853 -5.694 -11.637 1.00 95.00 128 ALA A O 1
ATOM 1031 N N . TRP A 1 129 ? -1.595 -3.892 -12.963 1.00 95.50 129 TRP A N 1
ATOM 1032 C CA . TRP A 1 129 ? -2.983 -3.786 -13.390 1.00 95.50 129 TRP A CA 1
ATOM 1033 C C . TRP A 1 129 ? -3.113 -3.517 -14.888 1.00 95.50 129 TRP A C 1
ATOM 1035 O O . TRP A 1 129 ? -2.204 -3.010 -15.544 1.00 95.50 129 TRP A O 1
ATOM 1045 N N . GLU A 1 130 ? -4.268 -3.884 -15.436 1.00 93.94 130 GLU A N 1
ATOM 1046 C CA . GLU A 1 130 ? -4.608 -3.671 -16.842 1.00 93.94 130 GLU A CA 1
ATOM 1047 C C . GLU A 1 130 ? -6.119 -3.438 -17.014 1.00 93.94 130 GLU A C 1
ATOM 1049 O O . GLU A 1 130 ? -6.906 -4.184 -16.421 1.00 93.94 130 GLU A O 1
ATOM 1054 N N . PRO A 1 131 ? -6.552 -2.496 -17.869 1.00 94.00 131 PRO A N 1
ATOM 1055 C CA . PRO A 1 131 ? -5.721 -1.504 -18.563 1.00 94.00 131 PRO A CA 1
ATOM 1056 C C . PRO A 1 131 ? -5.175 -0.431 -17.603 1.00 94.00 131 PRO A C 1
ATOM 1058 O O . PRO A 1 131 ? -5.687 -0.284 -16.494 1.00 94.00 131 PRO A O 1
ATOM 1061 N N . ALA A 1 132 ? -4.130 0.293 -18.012 1.00 92.62 132 ALA A N 1
ATOM 1062 C CA . ALA A 1 132 ? -3.446 1.301 -17.192 1.00 92.62 132 ALA A CA 1
ATOM 1063 C C . ALA A 1 132 ? -4.384 2.403 -16.657 1.00 92.62 132 ALA A C 1
ATOM 1065 O O . ALA A 1 132 ? -4.215 2.874 -15.535 1.00 92.62 132 ALA A O 1
ATOM 1066 N N . ASP A 1 133 ? -5.421 2.753 -17.415 1.00 92.81 133 ASP A N 1
ATOM 1067 C CA . ASP A 1 133 ? -6.457 3.726 -17.051 1.00 92.81 133 ASP A CA 1
ATOM 1068 C C . ASP A 1 133 ? -7.588 3.133 -16.184 1.00 92.81 133 ASP A C 1
ATOM 1070 O O . ASP A 1 133 ? -8.498 3.843 -15.749 1.00 92.81 133 ASP A O 1
ATOM 1074 N N . SER A 1 134 ? -7.547 1.831 -15.886 1.00 92.94 134 SER A N 1
ATOM 1075 C CA . SER A 1 134 ? -8.568 1.172 -15.078 1.00 92.94 134 SER A CA 1
ATOM 1076 C C . SER A 1 134 ? -8.409 1.490 -13.598 1.00 92.94 134 SER A C 1
ATOM 1078 O O . SER A 1 134 ? -7.629 0.851 -12.893 1.00 92.94 134 SER A O 1
ATOM 1080 N N . THR A 1 135 ? -9.252 2.385 -13.081 1.00 91.94 135 THR A N 1
ATOM 1081 C CA . THR A 1 135 ? -9.350 2.640 -11.634 1.00 91.94 135 THR A CA 1
ATOM 1082 C C . THR A 1 135 ? -9.667 1.366 -10.849 1.00 91.94 135 THR A C 1
ATOM 1084 O O . THR A 1 135 ? -9.064 1.109 -9.813 1.00 91.94 135 THR A O 1
ATOM 1087 N N . ALA A 1 136 ? -10.585 0.537 -11.352 1.00 90.12 136 ALA A N 1
ATOM 1088 C CA . ALA A 1 136 ? -10.975 -0.704 -10.687 1.00 90.12 136 ALA A CA 1
ATOM 1089 C C . ALA A 1 136 ? -9.855 -1.761 -10.713 1.00 90.12 136 ALA A C 1
ATOM 1091 O O . ALA A 1 136 ? -9.639 -2.438 -9.707 1.00 90.12 136 ALA A O 1
ATOM 1092 N N . GLY A 1 137 ? -9.126 -1.882 -11.830 1.00 92.31 137 GLY A N 1
ATOM 1093 C CA . GLY A 1 137 ? -7.950 -2.747 -11.930 1.00 92.31 137 GLY A CA 1
ATOM 1094 C C . GLY A 1 137 ? -6.839 -2.303 -10.982 1.00 92.31 137 GLY A C 1
ATOM 1095 O O . GLY A 1 137 ? -6.314 -3.124 -10.233 1.00 92.31 137 GLY A O 1
ATOM 1096 N N . TYR A 1 138 ? -6.543 -1.005 -10.966 1.00 93.50 138 TYR A N 1
ATOM 1097 C CA . TYR A 1 138 ? -5.548 -0.396 -10.090 1.00 93.50 138 TYR A CA 1
ATOM 1098 C C . TYR A 1 138 ? -5.890 -0.571 -8.604 1.00 93.50 138 TYR A C 1
ATOM 1100 O O . TYR A 1 138 ? -5.059 -1.068 -7.849 1.00 93.50 138 TYR A O 1
ATOM 1108 N N . GLU A 1 139 ? -7.121 -0.257 -8.176 1.00 92.12 139 GLU A N 1
ATOM 1109 C CA . GLU A 1 139 ? -7.546 -0.455 -6.780 1.00 92.12 139 GLU A CA 1
ATOM 1110 C C . GLU A 1 139 ? -7.415 -1.915 -6.345 1.00 92.12 139 GLU A C 1
ATOM 1112 O O . GLU A 1 139 ? -6.972 -2.206 -5.232 1.00 92.12 139 GLU A O 1
ATOM 1117 N N . ALA A 1 140 ? -7.817 -2.839 -7.215 1.00 91.38 140 ALA A N 1
ATOM 1118 C CA . ALA A 1 140 ? -7.730 -4.254 -6.921 1.00 91.38 140 ALA A CA 1
ATOM 1119 C C . ALA A 1 140 ? -6.275 -4.724 -6.832 1.00 91.38 140 ALA A C 1
ATOM 1121 O O . ALA A 1 140 ? -5.925 -5.430 -5.890 1.00 91.38 140 ALA A O 1
ATOM 1122 N N . ALA A 1 141 ? -5.429 -4.316 -7.776 1.00 93.19 141 ALA A N 1
ATOM 1123 C CA . ALA A 1 141 ? -4.016 -4.663 -7.787 1.00 93.19 141 ALA A CA 1
ATOM 1124 C C . ALA A 1 141 ? -3.271 -4.088 -6.581 1.00 93.19 141 ALA A C 1
ATOM 1126 O O . ALA A 1 141 ? -2.515 -4.826 -5.960 1.00 93.19 141 ALA A O 1
ATOM 1127 N N . TRP A 1 142 ? -3.558 -2.844 -6.183 1.00 93.06 142 TRP A N 1
ATOM 1128 C CA . TRP A 1 142 ? -2.997 -2.233 -4.975 1.00 93.06 142 TRP A CA 1
ATOM 1129 C C . TRP A 1 142 ? -3.281 -3.102 -3.742 1.00 93.06 142 TRP A C 1
ATOM 1131 O O . TRP A 1 142 ? -2.373 -3.446 -2.988 1.00 93.06 142 TRP A O 1
ATOM 1141 N N . VAL A 1 143 ? -4.541 -3.523 -3.561 1.00 91.19 143 VAL A N 1
ATOM 1142 C CA . VAL A 1 143 ? -4.944 -4.370 -2.426 1.00 91.19 143 VAL A CA 1
ATOM 1143 C C . VAL A 1 143 ? -4.289 -5.749 -2.494 1.00 91.19 143 VAL A C 1
ATOM 1145 O O . VAL A 1 143 ? -3.813 -6.237 -1.476 1.00 91.19 143 VAL A O 1
ATOM 1148 N N . GLU A 1 144 ? -4.265 -6.398 -3.659 1.00 91.50 144 GLU A N 1
ATOM 1149 C CA . GLU A 1 144 ? -3.655 -7.728 -3.808 1.00 91.50 144 GLU A CA 1
ATOM 1150 C C . GLU A 1 144 ? -2.147 -7.694 -3.554 1.00 91.50 144 GLU A C 1
ATOM 1152 O O . GLU A 1 144 ? -1.638 -8.570 -2.860 1.00 91.50 144 GLU A O 1
ATOM 1157 N N . VAL A 1 145 ? -1.448 -6.679 -4.072 1.00 90.25 145 VAL A N 1
ATOM 1158 C CA . VAL A 1 145 ? -0.018 -6.457 -3.823 1.00 90.25 145 VAL A CA 1
ATOM 1159 C C . VAL A 1 145 ? 0.224 -6.292 -2.332 1.00 90.25 145 VAL A C 1
ATOM 1161 O O . VAL A 1 145 ? 1.031 -7.018 -1.757 1.00 90.25 145 VAL A O 1
ATOM 1164 N N . HIS A 1 146 ? -0.529 -5.405 -1.686 1.00 87.38 146 HIS A N 1
ATOM 1165 C CA . HIS A 1 146 ? -0.369 -5.169 -0.262 1.00 87.38 146 HIS A CA 1
ATOM 1166 C C . HIS A 1 146 ? -0.604 -6.446 0.557 1.00 87.38 146 HIS A C 1
ATOM 1168 O O . HIS A 1 146 ? 0.196 -6.771 1.424 1.00 87.38 146 HIS A O 1
ATOM 1174 N N . VAL A 1 147 ? -1.650 -7.220 0.243 1.00 87.44 147 VAL A N 1
ATOM 1175 C CA . VAL A 1 147 ? -1.943 -8.500 0.913 1.00 87.44 147 VAL A CA 1
ATOM 1176 C C . VAL A 1 147 ? -0.834 -9.532 0.690 1.00 87.44 147 VAL A C 1
ATOM 1178 O O . VAL A 1 147 ? -0.450 -10.219 1.633 1.00 87.44 147 VAL A O 1
ATOM 1181 N N . ALA A 1 148 ? -0.333 -9.667 -0.539 1.00 86.56 148 ALA A N 1
ATOM 1182 C CA . ALA A 1 148 ? 0.666 -10.676 -0.886 1.00 86.56 148 ALA A CA 1
ATOM 1183 C C . ALA A 1 148 ? 2.033 -10.393 -0.249 1.00 86.56 148 ALA A C 1
ATOM 1185 O O . ALA A 1 148 ? 2.715 -11.319 0.190 1.00 86.56 148 ALA A O 1
ATOM 1186 N N . TRP A 1 149 ? 2.414 -9.119 -0.177 1.00 80.81 149 TRP A N 1
ATOM 1187 C CA . TRP A 1 149 ? 3.753 -8.701 0.232 1.00 80.81 149 TRP A CA 1
ATOM 1188 C C . TRP A 1 149 ? 3.820 -8.127 1.650 1.00 80.81 149 TRP A C 1
ATOM 1190 O O . TRP A 1 149 ? 4.907 -7.831 2.136 1.00 80.81 149 TRP A O 1
ATOM 1200 N N . TRP A 1 150 ? 2.683 -8.041 2.345 1.00 77.38 150 TRP A N 1
ATOM 1201 C CA . TRP A 1 150 ? 2.539 -7.537 3.713 1.00 77.38 150 TRP A CA 1
ATOM 1202 C C . TRP A 1 150 ? 3.657 -7.963 4.674 1.00 77.38 150 TRP A C 1
ATOM 1204 O O . TRP A 1 150 ? 4.323 -7.128 5.281 1.00 77.38 150 TRP A O 1
ATOM 1214 N N . HIS A 1 151 ? 3.883 -9.274 4.791 1.00 71.56 151 HIS A N 1
ATOM 1215 C CA . HIS A 1 151 ? 4.862 -9.829 5.727 1.00 71.56 151 HIS A CA 1
ATOM 1216 C C . HIS A 1 151 ? 6.314 -9.583 5.310 1.00 71.56 151 HIS A C 1
ATOM 1218 O O . HIS A 1 151 ? 7.196 -9.613 6.162 1.00 71.56 151 HIS A O 1
ATOM 1224 N N . GLN A 1 152 ? 6.560 -9.375 4.017 1.00 70.56 152 GLN A N 1
ATOM 1225 C CA . GLN A 1 152 ? 7.904 -9.185 3.476 1.00 70.56 152 GLN A CA 1
ATOM 1226 C C . GLN A 1 152 ? 8.328 -7.718 3.557 1.00 70.56 152 GLN A C 1
ATOM 1228 O O . GLN A 1 152 ? 9.439 -7.425 3.982 1.00 70.56 152 GLN A O 1
ATOM 1233 N N . LEU A 1 153 ? 7.407 -6.812 3.226 1.00 64.75 153 LEU A N 1
ATOM 1234 C CA . LEU A 1 153 ? 7.636 -5.367 3.199 1.00 64.75 153 LEU A CA 1
ATOM 1235 C C . LEU A 1 153 ? 7.509 -4.728 4.587 1.00 64.75 153 LEU A C 1
ATOM 1237 O O . LEU A 1 153 ? 7.863 -3.570 4.781 1.00 64.75 153 LEU A O 1
ATOM 1241 N N . GLY A 1 154 ? 7.008 -5.483 5.572 1.00 61.75 154 GLY A N 1
ATOM 1242 C CA . GLY A 1 154 ? 6.897 -5.024 6.952 1.00 61.75 154 GLY A CA 1
ATOM 1243 C C . GLY A 1 154 ? 5.988 -3.809 7.097 1.00 61.75 154 GLY A C 1
ATOM 1244 O O . GLY A 1 154 ? 6.249 -2.967 7.941 1.00 61.75 154 GLY A O 1
ATOM 1245 N N . PHE A 1 155 ? 4.941 -3.685 6.281 1.00 62.34 155 PHE A N 1
ATOM 1246 C CA . PHE A 1 155 ? 4.040 -2.539 6.368 1.00 62.34 155 PHE A CA 1
ATOM 1247 C C . PHE A 1 155 ? 3.387 -2.423 7.755 1.00 62.34 155 PHE A C 1
ATOM 1249 O O . PHE A 1 155 ? 3.186 -3.445 8.423 1.00 62.34 155 PHE A O 1
ATOM 1256 N N . PRO A 1 156 ? 3.068 -1.202 8.224 1.00 53.38 156 PRO A N 1
ATOM 1257 C CA . PRO A 1 156 ? 2.515 -1.001 9.552 1.00 53.38 156 PRO A CA 1
ATOM 1258 C C . PRO A 1 156 ? 1.271 -1.855 9.717 1.00 53.38 156 PRO A C 1
ATOM 1260 O O . PRO A 1 156 ? 0.435 -1.849 8.822 1.00 53.38 156 PRO A O 1
ATOM 1263 N N . PRO A 1 157 ? 1.124 -2.572 10.835 1.00 48.47 157 PRO A N 1
ATOM 1264 C CA . PRO A 1 157 ? 1.732 -2.266 12.124 1.00 48.47 157 PRO A CA 1
ATOM 1265 C C . PRO A 1 157 ? 3.043 -3.031 12.394 1.00 48.47 157 PRO A C 1
ATOM 1267 O O . PRO A 1 157 ? 3.302 -3.357 13.545 1.00 48.47 157 PRO A O 1
ATOM 1270 N N . TYR A 1 158 ? 3.801 -3.449 11.370 1.00 51.88 158 TYR A N 1
ATOM 1271 C CA . TYR A 1 158 ? 4.987 -4.292 11.572 1.00 51.88 158 TYR A CA 1
ATOM 1272 C C . TYR A 1 158 ? 6.330 -3.557 11.506 1.00 51.88 158 TYR A C 1
ATOM 1274 O O . TYR A 1 158 ? 7.286 -4.060 12.099 1.00 51.88 158 TYR A O 1
ATOM 1282 N N . ARG A 1 159 ? 6.432 -2.442 10.770 1.00 54.66 159 ARG A N 1
ATOM 1283 C CA . ARG A 1 159 ? 7.606 -1.558 10.703 1.00 54.66 159 ARG A CA 1
ATOM 1284 C C . ARG A 1 159 ? 7.150 -0.149 10.291 1.00 54.66 159 ARG A C 1
ATOM 1286 O O . ARG A 1 159 ? 6.308 -0.023 9.401 1.00 54.66 159 ARG A O 1
ATOM 1293 N N . GLY A 1 160 ? 7.742 0.890 10.877 1.00 56.25 160 GLY A N 1
ATOM 1294 C CA . GLY A 1 160 ? 7.503 2.291 10.511 1.00 56.25 160 GLY A CA 1
ATOM 1295 C C . GLY A 1 160 ? 6.865 3.095 11.640 1.00 56.25 160 GLY A C 1
ATOM 1296 O O . GLY A 1 160 ? 5.718 2.842 11.994 1.00 56.25 160 GLY A O 1
ATOM 1297 N N . GLU A 1 161 ? 7.568 4.102 12.159 1.00 59.41 161 GLU A N 1
ATOM 1298 C CA . GLU A 1 161 ? 6.967 5.109 13.053 1.00 59.41 161 GLU A CA 1
ATOM 1299 C C . GLU A 1 161 ? 6.006 6.028 12.288 1.00 59.41 161 GLU A C 1
ATOM 1301 O O . GLU A 1 161 ? 5.117 6.648 12.851 1.00 59.41 161 GLU A O 1
ATOM 1306 N N . THR A 1 162 ? 6.187 6.165 10.982 1.00 68.00 162 THR A N 1
ATOM 1307 C CA . THR A 1 162 ? 5.265 6.916 10.134 1.00 68.00 162 THR A CA 1
ATOM 1308 C C . THR A 1 162 ? 4.935 6.097 8.913 1.00 68.00 162 THR A C 1
ATOM 1310 O O . THR A 1 162 ? 5.773 5.334 8.426 1.00 68.00 162 THR A O 1
ATOM 1313 N N . ALA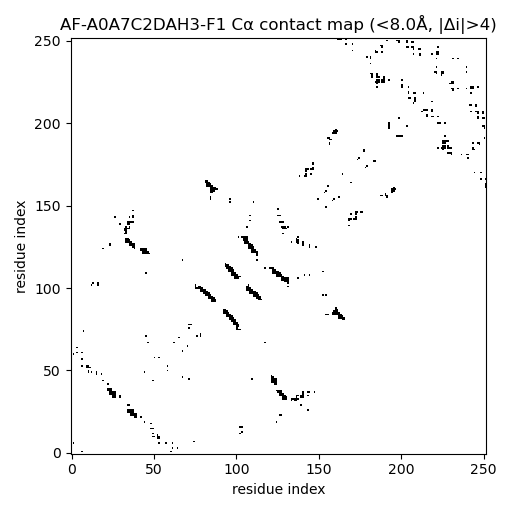 A 1 163 ? 3.724 6.268 8.401 1.00 72.75 163 ALA A N 1
ATOM 1314 C CA . ALA A 1 163 ? 3.377 5.742 7.104 1.00 72.75 163 ALA A CA 1
ATOM 1315 C C . ALA A 1 163 ? 2.284 6.576 6.440 1.00 72.75 163 ALA A C 1
ATOM 1317 O O . ALA A 1 163 ? 1.434 7.168 7.099 1.00 72.75 163 ALA A O 1
ATOM 1318 N N . SER A 1 164 ? 2.334 6.654 5.116 1.00 76.12 164 SER A N 1
ATOM 1319 C CA . SER A 1 164 ? 1.428 7.463 4.307 1.00 76.12 164 SER A CA 1
ATOM 1320 C C . SER A 1 164 ? 0.959 6.674 3.096 1.00 76.12 164 SER A C 1
ATOM 1322 O O . SER A 1 164 ? 1.741 5.988 2.441 1.00 76.12 164 SER A O 1
ATOM 1324 N N . GLY A 1 165 ? -0.336 6.757 2.806 1.00 79.38 165 GLY A N 1
ATOM 1325 C CA . GLY A 1 165 ? -0.951 6.045 1.698 1.00 79.38 165 GLY A CA 1
ATOM 1326 C C . GLY A 1 165 ? -2.474 6.198 1.685 1.00 79.38 165 GLY A C 1
ATOM 1327 O O . GLY A 1 165 ? -3.067 6.822 2.569 1.00 79.38 165 GLY A O 1
ATOM 1328 N N . PRO A 1 166 ? -3.155 5.637 0.676 1.00 83.62 166 PRO A N 1
ATOM 1329 C CA . PRO A 1 166 ? -4.604 5.725 0.549 1.00 83.62 166 PRO A CA 1
ATOM 1330 C C . PRO A 1 166 ? -5.313 4.865 1.612 1.00 83.62 166 PRO A C 1
ATOM 1332 O O . PRO A 1 166 ? -5.565 3.676 1.402 1.00 83.62 166 PRO A O 1
ATOM 1335 N N . ALA A 1 167 ? -5.714 5.489 2.726 1.00 79.44 167 ALA A N 1
ATOM 1336 C CA . ALA A 1 167 ? -6.300 4.838 3.909 1.00 79.44 167 ALA A CA 1
ATOM 1337 C C . ALA A 1 167 ? -7.423 3.823 3.600 1.00 79.44 167 ALA A C 1
ATOM 1339 O O . ALA A 1 167 ? -7.471 2.728 4.160 1.00 79.44 167 ALA A O 1
ATOM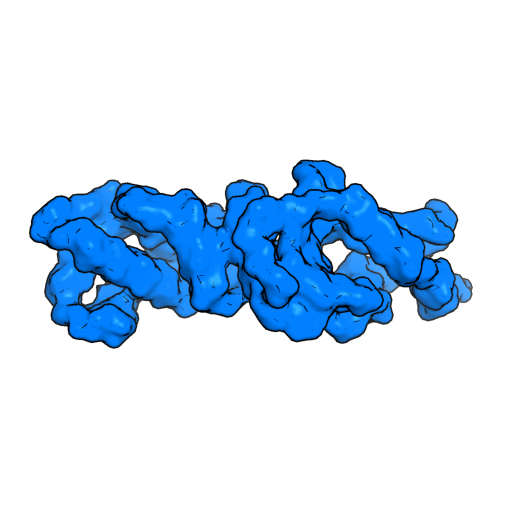 1340 N N . HIS A 1 168 ? -8.304 4.134 2.644 1.00 83.88 168 HIS A N 1
ATOM 1341 C CA . HIS A 1 168 ? -9.391 3.235 2.236 1.00 83.88 168 HIS A CA 1
ATOM 1342 C C . HIS A 1 168 ? -8.902 1.916 1.606 1.00 83.88 168 HIS A C 1
ATOM 1344 O O . HIS A 1 168 ? -9.558 0.885 1.762 1.00 83.88 168 HIS A O 1
ATOM 1350 N N . ARG A 1 169 ? -7.773 1.923 0.883 1.00 87.38 169 ARG A N 1
ATOM 1351 C CA . ARG A 1 169 ? -7.205 0.713 0.261 1.00 87.38 169 ARG A CA 1
ATOM 1352 C C . ARG A 1 169 ? -6.461 -0.116 1.287 1.00 87.38 169 ARG A C 1
ATOM 1354 O O . ARG A 1 169 ? -6.623 -1.334 1.306 1.00 87.38 169 ARG A O 1
ATOM 1361 N N . LEU A 1 170 ? -5.730 0.554 2.172 1.00 82.50 170 LEU A N 1
ATOM 1362 C CA . LEU A 1 170 ? -5.064 -0.083 3.293 1.00 82.50 170 LEU A CA 1
ATOM 1363 C C . LEU A 1 170 ? -6.068 -0.820 4.185 1.00 82.50 170 LEU A C 1
ATOM 1365 O O . LEU A 1 170 ? -5.894 -2.008 4.444 1.00 82.50 170 LEU A O 1
ATOM 1369 N N . LEU A 1 171 ? -7.175 -0.170 4.563 1.00 82.31 171 LEU A N 1
ATOM 1370 C CA . LEU A 1 171 ? -8.229 -0.823 5.340 1.00 82.31 171 LEU A CA 1
ATOM 1371 C C . LEU A 1 171 ? -8.772 -2.064 4.625 1.00 82.31 171 LEU A C 1
ATOM 1373 O O . LEU A 1 171 ? -8.901 -3.116 5.243 1.00 82.31 171 LEU A O 1
ATOM 1377 N N . ARG A 1 172 ? -9.053 -1.976 3.317 1.00 87.31 172 ARG A N 1
ATOM 1378 C CA . ARG A 1 172 ? -9.507 -3.136 2.530 1.00 87.31 172 ARG A CA 1
ATOM 1379 C C . ARG A 1 172 ? -8.478 -4.270 2.519 1.00 87.31 172 ARG A C 1
ATOM 1381 O O . ARG A 1 172 ? -8.869 -5.436 2.549 1.00 87.31 172 ARG A O 1
ATOM 1388 N N . ALA A 1 173 ? -7.187 -3.956 2.450 1.00 87.44 173 ALA A N 1
ATOM 1389 C CA . ALA A 1 173 ? -6.125 -4.955 2.495 1.00 87.44 173 ALA A CA 1
ATOM 1390 C C . ALA A 1 173 ? -6.040 -5.619 3.877 1.00 87.44 173 ALA A C 1
ATOM 1392 O O . ALA A 1 173 ? -6.040 -6.845 3.975 1.00 87.44 173 ALA A O 1
ATOM 1393 N N . LEU A 1 174 ? -6.103 -4.834 4.949 1.00 81.44 174 LEU A N 1
ATOM 1394 C CA . LEU A 1 174 ? -6.114 -5.328 6.326 1.00 81.44 174 LEU A CA 1
ATOM 1395 C C . LEU A 1 174 ? -7.334 -6.173 6.650 1.00 81.44 174 LEU A C 1
ATOM 1397 O O . LEU A 1 174 ? -7.217 -7.219 7.277 1.00 81.44 174 LEU A O 1
ATOM 1401 N N . GLU A 1 175 ? -8.509 -5.781 6.169 1.00 86.50 175 GLU A N 1
ATOM 1402 C CA . GLU A 1 175 ? -9.712 -6.600 6.286 1.00 86.50 175 GLU A CA 1
ATOM 1403 C C . GLU A 1 175 ? -9.559 -7.960 5.598 1.00 86.50 175 GLU A C 1
ATOM 1405 O O . GLU A 1 175 ? -10.232 -8.911 5.989 1.00 86.50 175 GLU A O 1
ATOM 1410 N N . ARG A 1 176 ? -8.687 -8.085 4.593 1.00 87.19 176 ARG A N 1
ATOM 1411 C CA . ARG A 1 176 ? -8.376 -9.374 3.965 1.00 87.19 176 ARG A CA 1
ATOM 1412 C C . ARG A 1 176 ? -7.302 -10.159 4.704 1.00 87.19 176 ARG A C 1
ATOM 1414 O O . ARG A 1 176 ? -7.391 -11.382 4.709 1.00 87.19 176 ARG A O 1
ATOM 1421 N N . ILE A 1 177 ? -6.321 -9.476 5.291 1.00 84.81 177 ILE A N 1
ATOM 1422 C CA . ILE A 1 177 ? -5.228 -10.089 6.060 1.00 84.81 177 ILE A CA 1
ATOM 1423 C C . ILE A 1 177 ? -5.750 -10.583 7.415 1.00 84.81 177 ILE A C 1
ATOM 1425 O O . ILE A 1 177 ? -5.641 -11.761 7.733 1.00 84.81 177 ILE A O 1
ATOM 1429 N N . ILE A 1 178 ? -6.355 -9.682 8.191 1.00 84.75 178 ILE A N 1
ATOM 1430 C CA . ILE A 1 178 ? -6.816 -9.906 9.567 1.00 84.75 178 ILE A CA 1
ATOM 1431 C C . ILE A 1 178 ? -8.239 -10.487 9.590 1.00 84.75 178 ILE A C 1
ATOM 1433 O O . ILE A 1 178 ? -8.602 -11.302 10.439 1.00 84.75 178 ILE A O 1
ATOM 1437 N N . GLY A 1 179 ? -9.096 -10.088 8.648 1.00 84.75 179 GLY A N 1
ATOM 1438 C CA . GLY A 1 179 ? -10.460 -10.607 8.589 1.00 84.75 179 GLY A CA 1
ATOM 1439 C C . GLY A 1 179 ? -11.324 -10.179 9.777 1.00 84.75 179 GLY A C 1
ATOM 1440 O O . GLY A 1 179 ? -11.544 -8.990 10.037 1.00 84.75 179 GLY A O 1
ATOM 1441 N N . LYS A 1 180 ? -11.904 -11.183 10.443 1.00 85.00 180 LYS A N 1
ATOM 1442 C CA . LYS A 1 180 ? -12.824 -11.037 11.586 1.00 85.00 180 LYS A CA 1
ATOM 1443 C C . LYS A 1 180 ? -12.168 -11.381 12.927 1.00 85.00 180 LYS A C 1
ATOM 1445 O O . LYS A 1 180 ? -12.902 -11.532 13.900 1.00 85.00 180 LYS A O 1
ATOM 1450 N N . ASP A 1 181 ? -10.853 -11.559 12.939 1.00 87.69 181 ASP A N 1
ATOM 1451 C CA . ASP A 1 181 ? -10.076 -11.922 14.117 1.00 87.69 181 ASP A CA 1
ATOM 1452 C C . ASP A 1 181 ? -9.864 -10.687 15.006 1.00 87.69 181 ASP A C 1
ATOM 1454 O O . ASP A 1 181 ? -9.079 -9.796 14.681 1.00 87.69 181 ASP A O 1
ATOM 1458 N N . ASP A 1 182 ? -10.634 -10.604 16.094 1.00 85.06 182 ASP A N 1
ATOM 1459 C CA . ASP A 1 182 ? -10.581 -9.478 17.030 1.00 85.06 182 ASP A CA 1
ATOM 1460 C C . ASP A 1 182 ? -9.219 -9.409 17.754 1.00 85.06 182 ASP A C 1
ATOM 1462 O O . ASP A 1 182 ? -8.747 -8.305 18.024 1.00 85.06 182 ASP A O 1
ATOM 1466 N N . ASP A 1 183 ? -8.569 -10.550 18.015 1.00 87.00 183 ASP A N 1
ATOM 1467 C CA . ASP A 1 183 ? -7.264 -10.613 18.686 1.00 87.00 183 ASP A CA 1
ATOM 1468 C C . ASP A 1 183 ? -6.164 -10.051 17.783 1.00 87.00 183 ASP A C 1
ATOM 1470 O O . ASP A 1 183 ? -5.322 -9.260 18.215 1.00 87.00 183 ASP A O 1
ATOM 1474 N N . ALA A 1 184 ? -6.192 -10.402 16.498 1.00 85.38 184 ALA A N 1
ATOM 1475 C CA . ALA A 1 184 ? -5.239 -9.881 15.527 1.00 85.38 184 ALA A CA 1
ATOM 1476 C C . ALA A 1 184 ? -5.435 -8.371 15.273 1.00 85.38 184 ALA A C 1
ATOM 1478 O O . ALA A 1 184 ? -4.448 -7.641 15.155 1.00 85.38 184 ALA A O 1
ATOM 1479 N N . TRP A 1 185 ? -6.678 -7.871 15.278 1.00 85.88 185 TRP A N 1
ATOM 1480 C CA . TRP A 1 185 ? -6.947 -6.425 15.262 1.00 85.88 185 TRP A CA 1
ATOM 1481 C C . TRP A 1 185 ? -6.439 -5.727 16.532 1.00 85.88 185 TRP A C 1
ATOM 1483 O O . TRP A 1 185 ? -5.802 -4.679 16.438 1.00 85.88 185 TRP A O 1
ATOM 1493 N N . ALA A 1 186 ? -6.678 -6.298 17.715 1.00 86.69 186 ALA A N 1
ATOM 1494 C CA . ALA A 1 186 ? -6.170 -5.755 18.973 1.00 86.69 186 ALA A CA 1
ATOM 1495 C C . ALA A 1 186 ? -4.633 -5.717 18.993 1.00 86.69 186 ALA A C 1
ATOM 1497 O O . ALA A 1 186 ? -4.040 -4.701 19.354 1.00 86.69 186 ALA A O 1
ATOM 1498 N N . SER A 1 187 ? -3.980 -6.784 18.522 1.00 85.50 187 SER A N 1
ATOM 1499 C CA . SER A 1 187 ? -2.523 -6.831 18.396 1.00 85.50 187 SER A CA 1
ATOM 1500 C C . SER A 1 187 ? -1.982 -5.785 17.421 1.00 85.50 187 SER A C 1
ATOM 1502 O O . SER A 1 187 ? -0.887 -5.279 17.657 1.00 85.50 187 SER A O 1
ATOM 1504 N N . ALA A 1 188 ? -2.700 -5.477 16.337 1.00 81.56 188 ALA A N 1
ATOM 1505 C CA . ALA A 1 188 ? -2.310 -4.427 15.399 1.00 81.56 188 ALA A CA 1
ATOM 1506 C C . ALA A 1 188 ? -2.324 -3.048 16.074 1.00 81.56 188 ALA A C 1
ATOM 1508 O O . ALA A 1 188 ? -1.330 -2.334 16.012 1.00 81.56 188 ALA A O 1
ATOM 1509 N N . ILE A 1 189 ? -3.407 -2.719 16.788 1.00 85.06 189 ILE A N 1
ATOM 1510 C CA . ILE A 1 189 ? -3.530 -1.458 17.537 1.00 85.06 189 ILE A CA 1
ATOM 1511 C C . ILE A 1 189 ? -2.450 -1.338 18.612 1.00 85.06 189 ILE A C 1
ATOM 1513 O O . ILE A 1 189 ? -1.818 -0.290 18.726 1.00 85.06 189 ILE A O 1
ATOM 1517 N N . ARG A 1 190 ? -2.217 -2.404 19.390 1.00 86.50 190 ARG A N 1
ATOM 1518 C CA . ARG A 1 190 ? -1.185 -2.403 20.434 1.00 86.50 190 ARG A CA 1
ATOM 1519 C C . ARG A 1 190 ? 0.191 -2.087 19.862 1.00 86.50 190 ARG A C 1
ATOM 1521 O O . ARG A 1 190 ? 0.874 -1.225 20.394 1.00 86.50 190 ARG A O 1
ATOM 1528 N N . ARG A 1 191 ? 0.575 -2.750 18.768 1.00 79.12 191 ARG A N 1
ATOM 1529 C CA . ARG A 1 191 ? 1.861 -2.495 18.108 1.00 79.12 191 ARG A CA 1
ATOM 1530 C C . ARG A 1 191 ? 1.963 -1.069 17.592 1.00 79.12 191 ARG A C 1
ATOM 1532 O O . ARG A 1 191 ? 2.963 -0.424 17.858 1.00 79.12 191 ARG A O 1
ATOM 1539 N N . SER A 1 192 ? 0.916 -0.545 16.951 1.00 78.12 192 SER A N 1
ATOM 1540 C CA . SER A 1 192 ? 0.896 0.858 16.523 1.00 78.12 192 SER A CA 1
ATOM 1541 C C . SER A 1 192 ? 1.122 1.826 17.689 1.00 78.12 192 SER A C 1
ATOM 1543 O O . SER A 1 192 ? 1.829 2.807 17.526 1.00 78.12 192 SER A O 1
ATOM 1545 N N . LEU A 1 193 ? 0.579 1.540 18.875 1.00 80.25 193 LEU A N 1
ATOM 1546 C CA . LEU A 1 193 ? 0.801 2.351 20.078 1.00 80.25 193 LEU A CA 1
ATOM 1547 C C . LEU A 1 193 ? 2.193 2.168 20.710 1.00 80.25 193 LEU A C 1
ATOM 1549 O O . LEU A 1 193 ? 2.660 3.065 21.407 1.00 80.25 193 LEU A O 1
ATOM 1553 N N . GLU A 1 194 ? 2.826 1.007 20.530 1.00 80.25 194 GLU A N 1
ATOM 1554 C CA . GLU A 1 194 ? 4.168 0.701 21.050 1.00 80.25 194 GLU A CA 1
ATOM 1555 C C . GLU A 1 194 ? 5.278 1.250 20.143 1.00 80.25 194 GLU A C 1
ATOM 1557 O O . GLU A 1 194 ? 6.310 1.703 20.635 1.00 80.25 194 GLU A O 1
ATOM 1562 N N . GLU A 1 195 ? 5.072 1.196 18.827 1.00 70.88 195 GLU A N 1
ATOM 1563 C CA . GLU A 1 195 ? 6.071 1.537 17.811 1.00 70.88 195 GLU A CA 1
ATOM 1564 C C . GLU A 1 195 ? 5.990 3.004 17.369 1.00 70.88 195 GLU A C 1
ATOM 1566 O O . GLU A 1 195 ? 6.973 3.540 16.861 1.00 70.88 195 GLU A O 1
ATOM 1571 N N . VAL A 1 196 ? 4.848 3.672 17.579 1.00 67.00 196 VAL A N 1
ATOM 1572 C CA . VAL A 1 196 ? 4.613 5.036 17.097 1.00 67.00 196 VAL A CA 1
ATOM 1573 C C . VAL A 1 196 ? 4.313 5.997 18.254 1.00 67.00 196 VAL A C 1
ATOM 1575 O O . VAL A 1 196 ? 3.424 5.725 19.061 1.00 67.00 196 VAL A O 1
ATOM 1578 N N . PRO A 1 197 ? 4.980 7.168 18.340 1.00 67.88 197 PRO A N 1
ATOM 1579 C CA . PRO A 1 197 ? 4.717 8.138 19.407 1.00 67.88 197 PRO A CA 1
ATOM 1580 C C . PRO A 1 197 ? 3.337 8.814 19.311 1.00 67.88 197 PRO A C 1
ATOM 1582 O O . PRO A 1 197 ? 2.814 9.271 20.329 1.00 67.88 197 PRO A O 1
ATOM 1585 N N . TYR A 1 198 ? 2.749 8.894 18.112 1.00 73.62 198 TYR A N 1
ATOM 1586 C CA . TYR A 1 198 ? 1.441 9.503 17.863 1.00 73.62 198 TYR A CA 1
ATOM 1587 C C . TYR A 1 198 ? 0.654 8.775 16.763 1.00 73.62 198 TYR A C 1
ATOM 1589 O O . TYR A 1 198 ? 1.245 8.381 15.766 1.00 73.62 198 TYR A O 1
ATOM 1597 N N . PRO A 1 199 ? -0.682 8.696 16.858 1.00 77.50 199 PRO A N 1
ATOM 1598 C CA . PRO A 1 199 ? -1.532 9.225 17.930 1.00 77.50 199 PRO A CA 1
ATOM 1599 C C . PRO A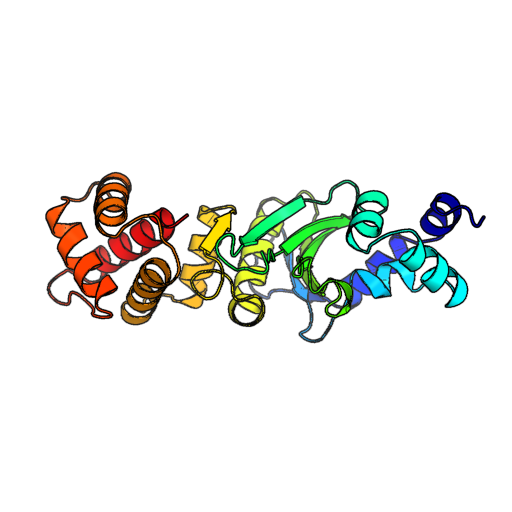 1 199 ? -1.363 8.476 19.259 1.00 77.50 199 PRO A C 1
ATOM 1601 O O . PRO A 1 199 ? -1.152 7.266 19.281 1.00 77.50 199 PRO A O 1
ATOM 1604 N N . THR A 1 200 ? -1.507 9.188 20.384 1.00 88.94 200 THR A N 1
ATOM 1605 C CA . THR A 1 200 ? -1.576 8.529 21.698 1.00 88.94 200 THR A CA 1
ATOM 1606 C C . THR A 1 200 ? -2.874 7.725 21.824 1.00 88.94 200 THR A C 1
ATOM 1608 O O . THR A 1 200 ? -3.833 7.937 21.077 1.00 88.94 200 THR A O 1
ATOM 1611 N N . LEU A 1 201 ? -2.973 6.839 22.821 1.00 92.44 201 LEU A N 1
ATOM 1612 C CA . LEU A 1 201 ? -4.222 6.114 23.089 1.00 92.44 201 LEU A CA 1
ATOM 1613 C C . LEU A 1 201 ? -5.419 7.064 23.298 1.00 92.44 201 LEU A C 1
ATOM 1615 O O . LEU A 1 201 ? -6.513 6.801 22.801 1.00 92.44 201 LEU A O 1
ATOM 1619 N N . GLU A 1 202 ? -5.224 8.189 23.991 1.00 94.75 202 GLU A N 1
ATOM 1620 C CA . GLU A 1 202 ? -6.295 9.170 24.219 1.00 94.75 202 GLU A CA 1
ATOM 1621 C C . GLU A 1 202 ? -6.724 9.888 22.933 1.00 94.75 202 GLU A C 1
ATOM 1623 O O . GLU A 1 202 ? -7.922 10.160 22.748 1.00 94.75 202 GLU A O 1
ATOM 1628 N N . ASP A 1 203 ? -5.768 10.142 22.034 1.00 92.75 203 ASP A N 1
ATOM 1629 C CA . ASP A 1 203 ? -6.028 10.682 20.700 1.00 92.75 203 ASP A CA 1
ATOM 1630 C C . ASP A 1 203 ? -6.816 9.676 19.864 1.00 92.75 203 ASP A C 1
ATOM 1632 O O . ASP A 1 203 ? -7.851 10.039 19.301 1.00 92.75 203 ASP A O 1
ATOM 1636 N N . LEU A 1 204 ? -6.400 8.402 19.851 1.00 91.62 204 LEU A N 1
ATOM 1637 C CA . LEU A 1 204 ? -7.109 7.327 19.155 1.00 91.62 204 LEU A CA 1
ATOM 1638 C C . LEU A 1 204 ? -8.541 7.183 19.650 1.00 91.62 204 LEU A C 1
ATOM 1640 O O . LEU A 1 204 ? -9.453 7.112 18.830 1.00 91.62 204 LEU A O 1
ATOM 1644 N N . ILE A 1 205 ? -8.780 7.205 20.963 1.00 96.00 205 ILE A N 1
ATOM 1645 C CA . ILE A 1 205 ? -10.140 7.169 21.518 1.00 96.00 205 ILE A CA 1
ATOM 1646 C C . ILE A 1 205 ? -10.966 8.349 20.986 1.00 96.00 205 ILE A C 1
ATOM 1648 O O . ILE A 1 205 ? -12.112 8.175 20.563 1.00 96.00 205 ILE A O 1
ATOM 1652 N N . GLY A 1 206 ? -10.389 9.554 20.966 1.00 94.06 206 GLY A N 1
ATOM 1653 C CA . GLY A 1 206 ? -11.057 10.750 20.453 1.00 94.06 206 GLY A CA 1
ATOM 1654 C C . GLY A 1 206 ? -11.364 10.682 18.956 1.00 94.06 206 GLY A C 1
ATOM 1655 O O . GLY A 1 206 ? -12.487 10.978 18.544 1.00 94.06 206 GLY A O 1
ATOM 1656 N N . LEU A 1 207 ? -10.383 10.289 18.145 1.00 93.12 207 LEU A N 1
ATOM 1657 C CA . LEU A 1 207 ? -10.504 10.158 16.693 1.00 93.12 207 LEU A CA 1
ATOM 1658 C C . LEU A 1 207 ? -11.513 9.069 16.322 1.00 93.12 207 LEU A C 1
ATOM 1660 O O . LEU A 1 207 ? -12.439 9.326 15.555 1.00 93.12 207 LEU A O 1
ATOM 1664 N N . THR A 1 208 ? -11.410 7.907 16.959 1.00 94.31 208 THR A N 1
ATOM 1665 C CA . THR A 1 208 ? -12.290 6.757 16.730 1.00 94.31 208 THR A CA 1
ATOM 1666 C C . THR A 1 208 ? -13.729 7.054 17.132 1.00 94.31 208 THR A C 1
ATOM 1668 O O . THR A 1 208 ? -14.658 6.708 16.406 1.00 94.31 208 THR A O 1
ATOM 1671 N N . SER A 1 209 ? -13.951 7.731 18.264 1.00 95.50 209 SER A N 1
ATOM 1672 C CA . SER A 1 209 ? -15.295 8.160 18.676 1.00 95.50 209 SER A CA 1
ATOM 1673 C C . SER A 1 209 ? -15.929 9.098 17.648 1.00 95.50 209 SER A C 1
ATOM 1675 O O . SER A 1 209 ? -17.084 8.897 17.267 1.00 95.50 209 SER A O 1
ATOM 1677 N N . ARG A 1 210 ? -15.165 10.062 17.116 1.00 93.50 210 ARG A N 1
ATOM 1678 C CA . ARG A 1 210 ? -15.638 10.950 16.043 1.00 93.50 210 ARG A CA 1
ATOM 1679 C C . ARG A 1 210 ? -15.939 10.192 14.749 1.00 93.50 210 ARG A C 1
ATOM 1681 O O . ARG A 1 210 ? -17.006 10.404 14.174 1.00 93.50 210 ARG A O 1
ATOM 1688 N N . GLY A 1 211 ? -15.039 9.308 14.320 1.00 89.56 211 GLY A N 1
ATOM 1689 C CA . GLY A 1 211 ? -15.177 8.532 13.085 1.00 89.56 211 GLY A CA 1
ATOM 1690 C C . GLY A 1 211 ? -16.355 7.557 13.121 1.00 89.56 211 GLY A C 1
ATOM 1691 O O . GLY A 1 211 ? -17.204 7.539 12.229 1.00 89.56 211 GLY A O 1
ATOM 1692 N N . THR A 1 212 ? -16.493 6.819 14.223 1.00 92.50 212 THR A N 1
ATOM 1693 C CA . THR A 1 212 ? -17.592 5.859 14.418 1.00 92.50 212 THR A CA 1
ATOM 1694 C C . THR A 1 212 ? -18.921 6.500 14.823 1.00 92.50 212 THR A C 1
ATOM 1696 O O . THR A 1 212 ? -19.960 5.844 14.714 1.00 92.50 212 THR A O 1
ATOM 1699 N N . LYS A 1 213 ? -18.908 7.756 15.293 1.00 94.12 213 LYS A N 1
ATOM 1700 C CA . LYS A 1 213 ? -20.044 8.446 15.940 1.00 94.12 213 LYS A CA 1
ATOM 1701 C C . LYS A 1 213 ? -20.576 7.710 17.177 1.00 94.12 213 LYS A C 1
ATOM 1703 O O . LYS A 1 213 ? -21.758 7.813 17.506 1.00 94.12 213 LYS A O 1
ATOM 1708 N N . LEU A 1 214 ? -19.713 6.948 17.844 1.00 94.94 214 LEU A N 1
ATOM 1709 C CA . LEU A 1 214 ? -20.023 6.252 19.089 1.00 94.94 214 LEU A CA 1
ATOM 1710 C C . LEU A 1 214 ? -19.633 7.104 20.296 1.00 94.94 214 LEU A C 1
ATOM 1712 O O . LEU A 1 214 ? -18.760 7.971 20.212 1.00 94.94 214 LEU A O 1
ATOM 1716 N N . LEU A 1 215 ? -20.266 6.816 21.434 1.00 95.19 215 LEU A N 1
ATOM 1717 C CA . LEU A 1 215 ? -19.896 7.403 22.720 1.00 95.19 215 LEU A CA 1
ATOM 1718 C C . LEU A 1 215 ? -18.434 7.088 23.052 1.00 95.19 215 LEU A C 1
ATOM 1720 O O . LEU A 1 215 ? -17.965 5.972 22.807 1.00 95.19 215 LEU A O 1
ATOM 1724 N N . ARG A 1 216 ? -17.731 8.073 23.619 1.00 96.25 216 ARG A N 1
ATOM 1725 C CA . ARG A 1 216 ? -16.304 7.964 23.947 1.00 96.25 216 ARG A CA 1
ATOM 1726 C C . ARG A 1 216 ? -16.048 6.779 24.874 1.00 96.25 216 ARG A C 1
ATOM 1728 O O . ARG A 1 216 ? -15.123 6.019 24.635 1.00 96.25 216 ARG A O 1
ATOM 1735 N N . GLU A 1 217 ? -16.915 6.586 25.857 1.00 94.38 217 GLU A N 1
ATOM 1736 C CA . GLU A 1 217 ? -16.831 5.539 26.873 1.00 94.38 217 GLU A CA 1
ATOM 1737 C C . GLU A 1 217 ? -16.893 4.139 26.246 1.00 94.38 217 GLU A C 1
ATOM 1739 O O . GLU A 1 217 ? -16.158 3.237 26.640 1.00 94.38 217 GLU A O 1
ATOM 1744 N N . ALA A 1 218 ? -17.732 3.953 25.221 1.00 92.69 218 ALA A N 1
ATOM 1745 C CA . ALA A 1 218 ? -17.845 2.675 24.520 1.00 92.69 218 ALA A CA 1
ATOM 1746 C C . ALA A 1 218 ? -16.594 2.365 23.682 1.00 92.69 218 ALA A C 1
ATOM 1748 O O . ALA A 1 218 ? -16.176 1.212 23.589 1.00 92.69 218 ALA A O 1
ATOM 1749 N N . VAL A 1 219 ? -15.998 3.394 23.075 1.00 96.19 219 VAL A N 1
ATOM 1750 C CA . VAL A 1 219 ? -14.735 3.279 22.333 1.00 96.19 219 VAL A CA 1
ATOM 1751 C C . VAL A 1 219 ? -13.576 2.998 23.283 1.00 96.19 219 VAL A C 1
ATOM 1753 O O . VAL A 1 219 ? -12.759 2.121 23.015 1.00 96.19 219 VAL A O 1
ATOM 1756 N N . GLU A 1 220 ? -13.529 3.709 24.405 1.00 97.31 220 GLU A N 1
ATOM 1757 C CA . GLU A 1 220 ? -12.486 3.604 25.420 1.00 97.31 220 GLU A CA 1
ATOM 1758 C C . GLU A 1 220 ? -12.352 2.182 25.965 1.00 97.31 220 GLU A C 1
ATOM 1760 O O . GLU A 1 220 ? -11.240 1.660 26.002 1.00 97.31 220 GLU A O 1
ATOM 1765 N N . VAL A 1 221 ? -13.467 1.526 26.303 1.00 96.81 221 VAL A N 1
ATOM 1766 C CA . VAL A 1 221 ? -13.467 0.129 26.773 1.00 96.81 221 VAL A CA 1
ATOM 1767 C C . VAL A 1 221 ? -12.746 -0.793 25.784 1.00 96.81 221 VAL A C 1
ATOM 1769 O O . VAL A 1 221 ? -11.897 -1.592 26.177 1.00 96.81 221 VAL A O 1
ATOM 1772 N N . VAL A 1 222 ? -13.035 -0.652 24.488 1.00 96.94 222 VAL A N 1
ATOM 1773 C CA . VAL A 1 222 ? -12.435 -1.500 23.448 1.00 96.94 222 VAL A CA 1
ATOM 1774 C C . VAL A 1 222 ? -10.962 -1.163 23.226 1.00 96.94 222 VAL A C 1
ATOM 1776 O O . VAL A 1 222 ? -10.145 -2.076 23.133 1.00 96.94 222 VAL A O 1
ATOM 1779 N N . LEU A 1 223 ? -10.602 0.121 23.146 1.00 96.19 223 LEU A N 1
ATOM 1780 C CA . LEU A 1 223 ? -9.228 0.522 22.827 1.00 96.19 223 LEU A CA 1
ATOM 1781 C C . LEU A 1 223 ? -8.260 0.340 23.991 1.00 96.19 223 LEU A C 1
ATOM 1783 O O . LEU A 1 223 ? -7.111 -0.017 23.750 1.00 96.19 223 LEU A O 1
ATOM 1787 N N . ARG A 1 224 ? -8.706 0.504 25.241 1.00 96.50 224 ARG A N 1
ATOM 1788 C CA . ARG A 1 224 ? -7.878 0.158 26.405 1.00 96.50 224 ARG A CA 1
ATOM 1789 C C . ARG A 1 224 ? -7.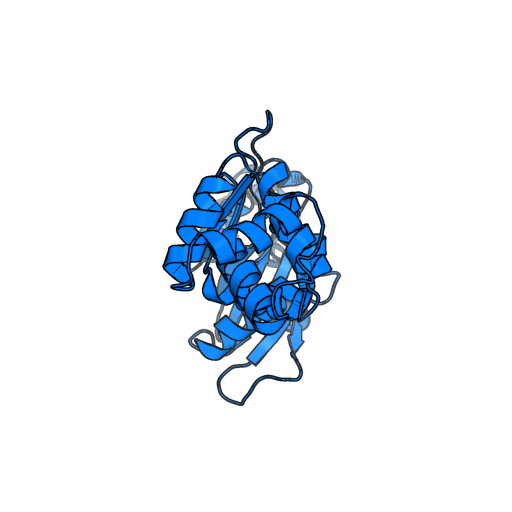615 -1.343 26.472 1.00 96.50 224 ARG A C 1
ATOM 1791 O O . ARG A 1 224 ? -6.469 -1.739 26.651 1.00 96.50 224 ARG A O 1
ATOM 1798 N N . ALA A 1 225 ? -8.637 -2.175 26.247 1.00 95.50 225 ALA A N 1
ATOM 1799 C CA . ALA A 1 225 ? -8.441 -3.622 26.162 1.00 95.50 225 ALA A CA 1
ATOM 1800 C C . ALA A 1 225 ? -7.442 -3.981 25.049 1.00 95.50 225 ALA A C 1
ATOM 1802 O O . ALA A 1 225 ? -6.498 -4.728 25.298 1.00 95.50 225 ALA A O 1
ATOM 1803 N N . ALA A 1 226 ? -7.592 -3.386 23.861 1.00 92.81 226 ALA A N 1
ATOM 1804 C CA . ALA A 1 226 ? -6.690 -3.620 22.739 1.00 92.81 226 ALA A CA 1
ATOM 1805 C C . ALA A 1 226 ? -5.245 -3.188 23.033 1.00 92.81 226 ALA A C 1
ATOM 1807 O O . ALA A 1 226 ? -4.325 -3.947 22.742 1.00 92.81 226 ALA A O 1
ATOM 1808 N N . ALA A 1 227 ? -5.041 -2.024 23.658 1.00 91.12 227 ALA A N 1
ATOM 1809 C CA . ALA A 1 227 ? -3.721 -1.536 24.066 1.00 91.12 227 ALA A CA 1
ATOM 1810 C C . ALA A 1 227 ? -3.025 -2.478 25.065 1.00 91.12 227 ALA A C 1
ATOM 1812 O O . ALA A 1 227 ? -1.805 -2.596 25.065 1.00 91.12 227 ALA A O 1
ATOM 1813 N N . GLU A 1 228 ? -3.795 -3.205 25.873 1.00 91.38 228 GLU A N 1
ATOM 1814 C CA . GLU A 1 228 ? -3.290 -4.244 26.776 1.00 91.38 228 GLU A CA 1
ATOM 1815 C C . GLU A 1 228 ? -3.152 -5.626 26.107 1.00 91.38 228 GLU A C 1
ATOM 1817 O O . GLU A 1 228 ? -2.788 -6.602 26.762 1.00 91.38 228 GLU A O 1
ATOM 1822 N N . GLY A 1 229 ? -3.453 -5.740 24.809 1.00 86.06 229 GLY A N 1
ATOM 1823 C CA . GLY A 1 229 ? -3.407 -7.001 24.066 1.00 86.06 229 GLY A CA 1
ATOM 1824 C C . GLY A 1 229 ? -4.562 -7.950 24.392 1.00 86.06 229 GLY A C 1
ATOM 1825 O O . GLY A 1 229 ? -4.402 -9.164 24.288 1.00 86.06 229 GLY A O 1
ATOM 1826 N N . ARG A 1 230 ? -5.711 -7.413 24.815 1.00 91.81 230 ARG A N 1
ATOM 1827 C CA . ARG A 1 230 ? -6.920 -8.158 25.191 1.00 91.81 230 ARG A CA 1
ATOM 1828 C C . ARG A 1 230 ? -8.108 -7.757 24.315 1.00 91.81 230 ARG A C 1
ATOM 1830 O O . ARG A 1 230 ? -8.130 -6.689 23.706 1.00 91.81 230 ARG A O 1
ATOM 1837 N N . VAL A 1 231 ? -9.148 -8.586 24.319 1.00 90.62 231 VAL A N 1
ATOM 1838 C CA . VAL A 1 231 ? -10.441 -8.279 23.690 1.00 90.62 231 VAL A CA 1
ATOM 1839 C C . VAL A 1 231 ? -11.461 -7.914 24.768 1.00 90.62 231 VAL A C 1
ATOM 1841 O O . VAL A 1 231 ? -11.574 -8.593 25.784 1.00 90.62 231 VAL A O 1
ATOM 1844 N N . ALA A 1 232 ? -12.223 -6.841 24.541 1.00 93.12 232 ALA A N 1
ATOM 1845 C CA . ALA A 1 232 ? -13.319 -6.419 25.416 1.00 93.12 232 ALA A CA 1
ATOM 1846 C C . ALA A 1 232 ? -14.571 -7.287 25.192 1.00 93.12 232 ALA A C 1
ATOM 1848 O O . ALA A 1 232 ? -15.506 -6.874 24.503 1.00 93.12 232 ALA A O 1
ATOM 1849 N N . GLU A 1 233 ? -14.576 -8.523 25.692 1.00 92.00 233 GLU A N 1
ATOM 1850 C CA . GLU A 1 233 ? -15.645 -9.509 25.463 1.00 92.00 233 GLU A CA 1
ATOM 1851 C C . GLU A 1 233 ? -17.058 -9.003 25.805 1.00 92.00 233 GLU A C 1
ATOM 1853 O O . GLU A 1 233 ? -18.029 -9.413 25.165 1.00 92.00 233 GLU A O 1
ATOM 1858 N N . GLU A 1 234 ? -17.163 -8.063 26.743 1.00 91.94 234 GLU A N 1
ATOM 1859 C CA . GLU A 1 234 ? -18.389 -7.395 27.173 1.00 91.94 234 GLU A CA 1
ATOM 1860 C C . GLU A 1 234 ? -19.049 -6.528 26.084 1.00 91.94 234 GLU A C 1
ATOM 1862 O O . GLU A 1 234 ? -20.253 -6.267 26.137 1.00 91.94 234 GLU A O 1
ATOM 1867 N N . VAL A 1 235 ? -18.297 -6.101 25.065 1.00 93.31 235 VAL A N 1
ATOM 1868 C CA . VAL A 1 235 ? -18.806 -5.297 23.945 1.00 93.31 235 VAL A CA 1
ATOM 1869 C C . VAL A 1 235 ? -19.195 -6.217 22.784 1.00 93.31 235 VAL A C 1
ATOM 1871 O O . VAL A 1 235 ? -18.394 -7.063 22.401 1.00 93.31 235 VAL A O 1
ATOM 1874 N N . PRO A 1 236 ? -20.358 -6.062 22.121 1.00 94.56 236 PRO A N 1
ATOM 1875 C CA . PRO A 1 236 ? -20.737 -6.925 21.000 1.00 94.56 236 PRO A CA 1
ATOM 1876 C C . PRO A 1 236 ? -19.683 -6.970 19.879 1.00 94.56 236 PRO A C 1
ATOM 1878 O O . PRO A 1 236 ? -19.245 -5.929 19.393 1.00 94.56 236 PRO A O 1
ATOM 1881 N N . ALA A 1 237 ? -19.351 -8.165 19.374 1.00 91.06 237 ALA A N 1
ATOM 1882 C CA . ALA A 1 237 ? -18.285 -8.370 18.377 1.00 91.06 237 ALA A CA 1
ATOM 1883 C C . ALA A 1 237 ? -18.411 -7.499 17.113 1.00 91.06 237 ALA A C 1
ATOM 1885 O O . ALA A 1 237 ? -17.423 -7.061 16.531 1.00 91.06 237 ALA A O 1
ATOM 1886 N N . ARG A 1 238 ? -19.638 -7.217 16.656 1.00 90.81 238 ARG A N 1
ATOM 1887 C CA . ARG A 1 238 ? -19.856 -6.294 15.529 1.00 90.81 238 ARG A CA 1
ATOM 1888 C C . ARG A 1 238 ? -19.360 -4.881 15.850 1.00 90.81 238 ARG A C 1
ATOM 1890 O O . ARG A 1 238 ? -18.748 -4.261 14.987 1.00 90.81 238 ARG A O 1
ATOM 1897 N N . LEU A 1 239 ? -19.637 -4.402 17.059 1.00 92.69 239 LEU A N 1
ATOM 1898 C CA . LEU A 1 239 ? -19.270 -3.067 17.511 1.00 92.69 239 LEU A CA 1
ATOM 1899 C C . LEU A 1 239 ? -17.766 -2.976 17.783 1.00 92.69 239 LEU A C 1
ATOM 1901 O O . LEU A 1 239 ? -17.135 -2.042 17.304 1.00 92.69 239 LEU A O 1
ATOM 1905 N N . ARG A 1 240 ? -17.176 -3.993 18.429 1.00 94.19 240 ARG A N 1
ATOM 1906 C CA . ARG A 1 240 ? -15.715 -4.085 18.611 1.00 94.19 240 ARG A CA 1
ATOM 1907 C C . ARG A 1 240 ? -14.975 -3.977 17.293 1.00 94.19 240 ARG A C 1
ATOM 1909 O O . ARG A 1 240 ? -14.087 -3.150 17.165 1.00 94.19 240 ARG A O 1
ATOM 1916 N N . ARG A 1 241 ? -15.392 -4.742 16.281 1.00 90.44 241 ARG A N 1
ATOM 1917 C CA . ARG A 1 241 ? -14.767 -4.688 14.953 1.00 90.44 241 ARG A CA 1
ATOM 1918 C C . ARG A 1 241 ? -14.902 -3.330 14.288 1.00 90.44 241 ARG A C 1
ATOM 1920 O O . ARG A 1 241 ? -13.958 -2.888 13.652 1.00 90.44 241 ARG A O 1
ATOM 1927 N N . GLN A 1 242 ? -16.057 -2.678 14.409 1.00 91.81 242 GLN A N 1
ATOM 1928 C CA . GLN A 1 242 ? -16.221 -1.320 13.895 1.00 91.81 242 GLN A CA 1
ATOM 1929 C C . GLN A 1 242 ? -15.241 -0.356 14.577 1.00 91.81 242 GLN A C 1
ATOM 1931 O O . GLN A 1 242 ? -14.594 0.425 13.889 1.00 91.81 242 GLN A O 1
ATOM 1936 N N . ILE A 1 243 ? -15.106 -0.450 15.903 1.00 94.56 243 ILE A N 1
ATOM 1937 C CA . ILE A 1 243 ? -14.199 0.386 16.693 1.00 94.56 243 ILE A CA 1
ATOM 1938 C C . ILE A 1 243 ? -12.737 0.109 16.331 1.00 94.56 243 ILE A C 1
ATOM 1940 O O . ILE A 1 243 ? -12.018 1.046 16.023 1.00 94.56 243 ILE A O 1
ATOM 1944 N N . LEU A 1 244 ? -12.304 -1.154 16.308 1.00 91.44 244 LEU A N 1
ATOM 1945 C CA . LEU A 1 244 ? -10.917 -1.530 16.008 1.00 91.44 244 LEU A CA 1
ATOM 1946 C C . LEU A 1 244 ? -10.498 -1.132 14.586 1.00 91.44 244 LEU A C 1
ATOM 1948 O O . LEU A 1 244 ? -9.385 -0.660 14.385 1.00 91.44 244 LEU A O 1
ATOM 1952 N N . ARG A 1 245 ? -11.398 -1.270 13.604 1.00 88.81 245 ARG A N 1
ATOM 1953 C CA . ARG A 1 245 ? -11.149 -0.837 12.219 1.00 88.81 245 ARG A CA 1
ATOM 1954 C C . ARG A 1 245 ? -10.976 0.672 12.111 1.00 88.81 245 ARG A C 1
ATOM 1956 O O . ARG A 1 245 ? -10.050 1.131 11.454 1.00 88.81 245 ARG A O 1
ATOM 1963 N N . GLU A 1 246 ? -11.869 1.428 12.742 1.00 89.94 246 GLU A N 1
ATOM 1964 C CA . GLU A 1 246 ? -11.804 2.889 12.728 1.00 89.94 246 GLU A CA 1
ATOM 1965 C C . GLU A 1 246 ? -10.600 3.403 13.527 1.00 89.94 246 GLU A C 1
ATOM 1967 O O . GLU A 1 246 ? -9.938 4.343 13.107 1.00 89.94 246 GLU A O 1
ATOM 1972 N N . ALA A 1 247 ? -10.269 2.754 14.644 1.00 89.38 247 ALA A N 1
ATOM 1973 C CA . ALA A 1 247 ? -9.087 3.090 15.424 1.00 89.38 247 ALA A CA 1
ATOM 1974 C C . ALA A 1 247 ? -7.806 2.847 14.649 1.00 89.38 247 ALA A C 1
ATOM 1976 O O . ALA A 1 247 ? -6.913 3.681 14.693 1.00 89.38 247 ALA A O 1
ATOM 1977 N N . TYR A 1 248 ? -7.736 1.751 13.897 1.00 83.88 248 TYR A N 1
ATOM 1978 C CA . TYR A 1 248 ? -6.596 1.511 13.034 1.00 83.88 248 TYR A CA 1
ATOM 1979 C C . TYR A 1 248 ? -6.519 2.567 11.929 1.00 83.88 248 TYR A C 1
ATOM 1981 O O . TYR A 1 248 ? -5.454 3.095 11.673 1.00 83.88 248 TYR A O 1
ATOM 1989 N N . LEU A 1 249 ? -7.631 2.943 11.289 1.00 81.31 249 LEU A N 1
ATOM 1990 C CA . LEU A 1 249 ? -7.619 4.056 10.331 1.00 81.31 249 LEU A CA 1
ATOM 1991 C C . LEU A 1 249 ? -7.105 5.360 10.950 1.00 81.31 249 LEU A C 1
ATOM 1993 O O . LEU A 1 249 ? -6.434 6.127 10.274 1.00 81.31 249 LEU A O 1
ATOM 1997 N N . ALA A 1 250 ? -7.421 5.598 12.221 1.00 82.94 250 ALA A N 1
ATOM 1998 C CA . ALA A 1 250 ? -6.995 6.780 12.947 1.00 82.94 250 ALA A CA 1
ATOM 1999 C C . ALA A 1 250 ? -5.507 6.772 13.338 1.00 82.94 250 ALA A C 1
ATOM 2001 O O . ALA A 1 250 ? -5.040 7.803 13.814 1.00 82.94 250 ALA A O 1
ATOM 2002 N N . THR A 1 251 ? -4.770 5.664 13.156 1.00 76.50 251 THR A N 1
ATOM 2003 C CA . THR A 1 251 ? -3.305 5.636 13.334 1.00 76.50 251 THR A CA 1
ATOM 2004 C C . THR A 1 251 ? -2.538 6.196 12.130 1.00 76.50 251 THR A C 1
ATOM 2006 O O . THR A 1 251 ? -1.314 6.240 12.195 1.00 76.50 251 THR A O 1
ATOM 2009 N N . TRP A 1 252 ? -3.226 6.575 11.044 1.00 66.56 252 TRP A N 1
ATOM 2010 C CA . TRP A 1 252 ? -2.655 7.067 9.781 1.00 66.56 252 TRP A CA 1
ATOM 2011 C C . TRP A 1 252 ? -3.041 8.518 9.494 1.00 66.56 252 TRP A C 1
ATOM 2013 O O . TRP A 1 252 ? -4.168 8.923 9.865 1.00 66.56 252 TRP A O 1
#

Sequence (252 aa):
MTDIDALLGRIDLDDVRRRLDSALRPVRRLRPVGRAFLARDDQTFVGEELVAGLSDEERDTLFWELDHGEILERLLPERRSELSCGNPSSMVSGSWGFGSFVLGPRGYFFEEPDFDLLSEYPYRLLGAWEPADSTAGYEAAWVEVHVAWWHQLGFPPYRGETASGPAHRLLRALERIIGKDDDAWASAIRRSLEEVPYPTLEDLIGLTSRGTKLLREAVEVVLRAAAEGRVAEEVPARLRRQILREAYLATW

Foldseek 3Di:
DDDLVVLLVQFDLVQLVVVLVVQWDWDPDDDPQKTKTFGDPDFLHQLCSRNVSDDPVSSVVNVVVDASVRSCCVNFVQKDDAKKFWDPVDPQIWIWDKIWGDRPQKIWIWTGGTPVCSVPGGIGTTIIMGRHPRPRNVLVNLLVSCLVCVVVRLPPPRDHLDMDHDLVSVLVSCCVNCPLPLLVLLQRLLSLQVRYVPDHLLQLLVQLCVVLVHDSVLLNLQSVQSNVSHGSPVRDSVVSVSSSSRSSSSSD